Protein AF-A0A8S9L743-F1 (afdb_monomer_lite)

Organism: Brassica cretica (NCBI:txid69181)

Radius of gyration: 45.64 Å; chains: 1; bounding box: 109×45×165 Å

Sequence (248 aa):
MIMAVDEHDELPEATQREAKLQRQIDDLQGQVTRLHRTREETNPELSSEFQILKEKLDEHSKQLEQSAEKLSQLESENLTLRDENQALNAASNKKRRFRTQVRPMPTLETPNSGAGANLPTTAPGGDASTREKAMDAQTYDVEDIDSEPEPDKEASDGAARAESPMIAHLYQMFSDRLDAMQSMVERLPGVAPPIRKSNPDSYADTPFTDEITLIEMPRKFSFPSIKAYDGTTDPDDHVAQYRQRMLA

Foldseek 3Di:
DDDDDDDDPDPDPVVVVVVVVVVVVVVVVVVVVVVVVVVVVVVVVVVVVVVVVVVVVVVVVVVVVVVVVVVVVVVVVVVVVVVVVVVVVVVVVVVVPPPPPPDPDPDDDDDDDDDDDDDDDDDDDDDDDDDDDDDDDDDDDDDDDDDDDDDPPDPPDDDPDPDDVVRVVVVVVVVVVVVVVVVVQCPDPPDDPPDDDADPPDPPPDPDDPV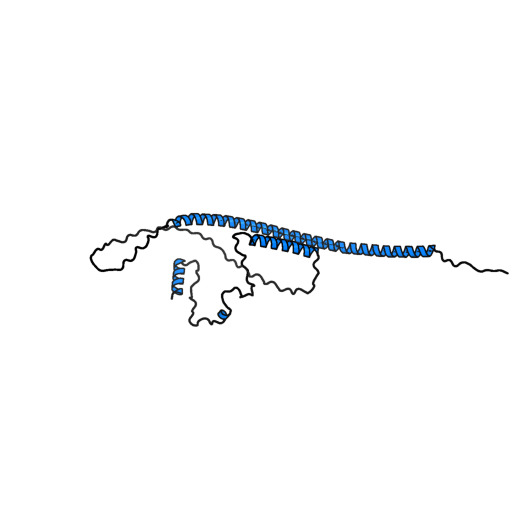VVVDDDPPPDDDQPQDDDPVPDDPVVSVVSVVVSVVD

pLDDT: mean 73.22, std 21.51, range [29.56, 98.44]

Secondary structure (DSSP, 8-state):
------------HHHHHHHHHHHHHHHHHHHHHHHHHHHHHHHHHHHHHHHHHHHHHHHHHHHHHHHHHHHHHHHHHHHHHHHHHHHHHHHHHHHTT-----PPPPP---------------------------------------PPPP--------------HHHHHHHHHHHHHHHHHHHHHHTSTTPPPP--PPPTT-GGG-SS-GGGGGSPPPTT------PPP-SSS-HHHHHHHHHHHH--

Structure (mmCIF, N/CA/C/O backbone):
data_AF-A0A8S9L743-F1
#
_entry.id   AF-A0A8S9L743-F1
#
loop_
_atom_site.group_PDB
_atom_site.id
_atom_site.type_symbol
_atom_site.label_atom_id
_atom_site.label_alt_id
_atom_site.label_comp_id
_atom_site.label_asym_id
_atom_site.label_entity_id
_atom_site.label_seq_id
_atom_site.pdbx_PDB_ins_code
_atom_site.Cartn_x
_atom_site.Cartn_y
_atom_site.Cartn_z
_atom_site.occupancy
_atom_site.B_iso_or_equiv
_atom_site.auth_seq_id
_atom_site.auth_comp_id
_atom_site.auth_asym_id
_atom_site.auth_atom_id
_atom_site.pdbx_PDB_model_num
ATOM 1 N N . MET A 1 1 ? -70.686 -3.614 89.177 1.00 38.25 1 MET A N 1
ATOM 2 C CA . MET A 1 1 ? -70.914 -3.608 87.720 1.00 38.25 1 MET A CA 1
ATOM 3 C C . MET A 1 1 ? -69.604 -3.158 87.097 1.00 38.25 1 MET A C 1
ATOM 5 O O . MET A 1 1 ? -69.218 -2.017 87.297 1.00 38.25 1 MET A O 1
ATOM 9 N N . ILE A 1 2 ? -68.847 -4.102 86.541 1.00 41.91 2 ILE A N 1
ATOM 10 C CA . ILE A 1 2 ? -67.538 -3.867 85.919 1.00 41.91 2 ILE A CA 1
ATOM 11 C C . ILE A 1 2 ? -67.827 -3.515 84.459 1.00 41.91 2 ILE A C 1
ATOM 13 O O . ILE A 1 2 ? -68.457 -4.321 83.779 1.00 41.91 2 ILE A O 1
ATOM 17 N N . MET A 1 3 ? -67.419 -2.333 83.997 1.00 39.97 3 MET A N 1
ATOM 18 C CA . MET A 1 3 ? -67.351 -2.032 82.565 1.00 39.97 3 MET A CA 1
ATOM 19 C C . MET A 1 3 ? -65.885 -2.125 82.151 1.00 39.97 3 MET A C 1
ATOM 21 O O . MET A 1 3 ? -65.081 -1.266 82.499 1.00 39.97 3 MET A O 1
ATOM 25 N N . ALA A 1 4 ? -65.556 -3.232 81.491 1.00 62.25 4 ALA A N 1
ATOM 26 C CA . ALA A 1 4 ? -64.455 -3.299 80.538 1.00 62.25 4 ALA A CA 1
ATOM 27 C C . ALA A 1 4 ? -64.933 -2.708 79.195 1.00 62.25 4 ALA A C 1
ATOM 29 O O . ALA A 1 4 ? -66.133 -2.460 79.065 1.00 62.25 4 ALA A O 1
ATOM 30 N N . VAL A 1 5 ? -64.017 -2.588 78.223 1.00 52.69 5 VAL A N 1
ATOM 31 C CA . VAL A 1 5 ? -64.106 -1.922 76.897 1.00 52.69 5 VAL A CA 1
ATOM 32 C C . VAL A 1 5 ? -63.472 -0.524 76.986 1.00 52.69 5 VAL A C 1
ATOM 34 O O . VAL A 1 5 ? -63.936 0.303 77.760 1.00 52.69 5 VAL A O 1
ATOM 37 N N . ASP A 1 6 ? -62.366 -0.187 76.325 1.00 46.59 6 ASP A N 1
ATOM 38 C CA . ASP A 1 6 ? -61.733 -0.692 75.099 1.00 46.59 6 ASP A CA 1
ATOM 39 C C . ASP A 1 6 ? -60.201 -0.619 75.259 1.00 46.59 6 ASP A C 1
ATOM 41 O O . ASP A 1 6 ? -59.671 0.418 75.664 1.00 46.59 6 ASP A O 1
ATOM 45 N N . GLU A 1 7 ? -59.483 -1.697 74.934 1.00 49.53 7 GLU A N 1
ATOM 46 C CA . GLU A 1 7 ? -58.042 -1.638 74.668 1.00 49.53 7 GLU A CA 1
ATOM 47 C C . GLU A 1 7 ? -57.860 -1.233 73.203 1.00 49.53 7 GLU A C 1
ATOM 49 O O . GLU A 1 7 ? -58.321 -1.917 72.290 1.00 49.53 7 GLU A O 1
ATOM 54 N N . HIS A 1 8 ? -57.223 -0.083 72.990 1.00 47.38 8 HIS A N 1
ATOM 55 C CA . HIS A 1 8 ? -56.888 0.431 71.671 1.00 47.38 8 HIS A CA 1
ATOM 56 C C . HIS A 1 8 ? -55.940 -0.524 70.935 1.00 47.38 8 HIS A C 1
ATOM 58 O O . HIS A 1 8 ? -54.795 -0.724 71.338 1.00 47.38 8 HIS A O 1
ATOM 64 N N . ASP A 1 9 ? -56.428 -1.060 69.822 1.00 53.91 9 ASP A N 1
ATOM 65 C CA . ASP A 1 9 ? -55.682 -1.827 68.828 1.00 53.91 9 ASP A CA 1
ATOM 66 C C . ASP A 1 9 ? -54.886 -0.856 67.925 1.00 53.91 9 ASP A C 1
ATOM 68 O O . ASP A 1 9 ? -55.228 -0.616 66.768 1.00 53.91 9 ASP A O 1
ATOM 72 N N . GLU A 1 10 ? -53.855 -0.206 68.475 1.00 57.16 10 GLU A N 1
ATOM 73 C CA . GLU A 1 10 ? -52.860 0.538 67.688 1.00 57.16 10 GLU A CA 1
ATOM 74 C C . GLU A 1 10 ? -51.602 -0.320 67.527 1.00 57.16 10 GLU A C 1
ATOM 76 O O . GLU A 1 10 ? -50.685 -0.314 68.351 1.00 57.16 10 GLU A O 1
ATOM 81 N N . LEU A 1 11 ? -51.547 -1.073 66.427 1.00 61.69 11 LEU A N 1
ATOM 82 C CA . LEU A 1 11 ? -50.308 -1.686 65.953 1.00 61.69 11 LEU A CA 1
ATOM 83 C C . LEU A 1 11 ? -49.264 -0.564 65.745 1.00 61.69 11 LEU A C 1
ATOM 85 O O . LEU A 1 11 ? -49.555 0.408 65.042 1.00 61.69 11 LEU A O 1
ATOM 89 N N . PRO A 1 12 ? -48.064 -0.638 66.349 1.00 65.12 12 PRO A N 1
ATOM 90 C CA . PRO A 1 12 ? -47.248 0.552 66.558 1.00 65.12 12 PRO A CA 1
ATOM 91 C C . PRO A 1 12 ? -46.631 1.043 65.242 1.00 65.12 12 PRO A C 1
ATOM 93 O O . PRO A 1 12 ? -45.969 0.282 64.535 1.00 65.12 12 PRO A O 1
ATOM 96 N N . GLU A 1 13 ? -46.768 2.342 64.943 1.00 67.62 13 GLU A N 1
ATOM 97 C CA . GLU A 1 13 ? -46.133 3.043 63.804 1.00 67.62 13 GLU A CA 1
ATOM 98 C C . GLU A 1 13 ? -44.647 2.679 63.603 1.00 67.62 13 GLU A C 1
ATOM 100 O O . GLU A 1 13 ? -44.126 2.722 62.484 1.00 67.62 13 GLU A O 1
ATOM 105 N N . ALA A 1 14 ? -43.958 2.312 64.687 1.00 73.06 14 ALA A N 1
AT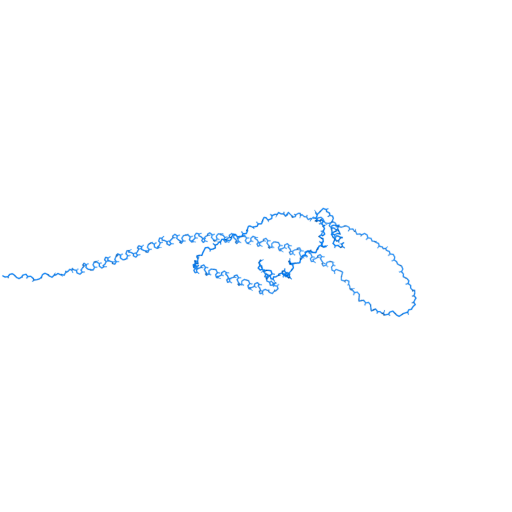OM 106 C CA . ALA A 1 14 ? -42.576 1.851 64.681 1.00 73.06 14 ALA A CA 1
ATOM 107 C C . ALA A 1 14 ? -42.362 0.635 63.756 1.00 73.06 14 ALA A C 1
ATOM 109 O O . ALA A 1 14 ? -41.433 0.641 62.949 1.00 73.06 14 ALA A O 1
ATOM 110 N N . THR A 1 15 ? -43.259 -0.354 63.788 1.00 82.56 15 THR A N 1
ATOM 111 C CA . THR A 1 15 ? -43.165 -1.583 62.982 1.00 82.56 15 THR A CA 1
ATOM 112 C C . THR A 1 15 ? -43.400 -1.310 61.494 1.00 82.56 15 THR A C 1
ATOM 114 O O . THR A 1 15 ? -42.761 -1.907 60.627 1.00 82.56 15 THR A O 1
ATOM 117 N N . GLN A 1 16 ? -44.273 -0.354 61.165 1.00 85.31 16 GLN A N 1
ATOM 118 C CA . GLN A 1 16 ? -44.514 0.040 59.775 1.00 85.31 16 GLN A CA 1
ATOM 119 C C . GLN A 1 16 ? -43.305 0.771 59.171 1.00 85.31 16 GLN A C 1
ATOM 121 O O . GLN A 1 16 ? -42.943 0.534 58.013 1.00 85.31 16 GLN A O 1
ATOM 126 N N . ARG A 1 17 ? -42.666 1.656 59.947 1.00 88.31 17 ARG A N 1
ATOM 127 C CA . ARG A 1 17 ? -41.442 2.355 59.524 1.00 88.31 17 ARG A CA 1
ATOM 128 C C . ARG A 1 17 ? -40.284 1.378 59.321 1.00 88.31 17 ARG A C 1
ATOM 130 O O . ARG A 1 17 ? -39.569 1.507 58.331 1.00 88.31 17 ARG A O 1
ATOM 137 N N . GLU A 1 18 ? -40.152 0.379 60.189 1.00 90.62 18 GLU A N 1
ATOM 138 C CA . GLU A 1 18 ? -39.153 -0.688 60.070 1.00 90.62 18 GLU A CA 1
ATOM 139 C C . GLU A 1 18 ? -39.332 -1.507 58.784 1.00 90.62 18 GLU A C 1
ATOM 141 O O . GLU A 1 18 ? -38.396 -1.629 57.997 1.00 90.62 18 GLU A O 1
ATOM 146 N N . ALA A 1 19 ? -40.552 -1.963 58.484 1.00 90.81 19 ALA A N 1
ATOM 147 C CA . ALA A 1 19 ? -40.830 -2.708 57.255 1.00 90.81 19 ALA A CA 1
ATOM 148 C C . ALA A 1 19 ? -40.542 -1.893 55.978 1.00 90.81 19 ALA A C 1
ATOM 150 O O . ALA A 1 19 ? -40.122 -2.443 54.957 1.00 90.81 19 ALA A O 1
ATOM 151 N N . LYS A 1 20 ? -40.758 -0.571 56.017 1.00 93.81 20 LYS A N 1
ATOM 152 C CA . LYS A 1 20 ? -40.436 0.327 54.899 1.00 93.81 20 LYS A CA 1
ATOM 153 C C . LYS A 1 20 ? -38.926 0.484 54.713 1.00 93.81 20 LYS A C 1
ATOM 155 O O . LYS A 1 20 ? -38.461 0.421 53.577 1.00 93.81 20 LYS A O 1
ATOM 160 N N . LEU A 1 21 ? -38.180 0.668 55.803 1.00 95.56 21 LEU A N 1
ATOM 161 C CA . LEU A 1 21 ? -36.718 0.736 55.769 1.00 95.56 21 LEU A CA 1
ATOM 162 C C . LEU A 1 21 ? -36.117 -0.584 55.281 1.00 95.56 21 LEU A C 1
ATOM 164 O O . LEU A 1 21 ? -35.220 -0.561 54.446 1.00 95.56 21 LEU A O 1
ATOM 168 N N . GLN A 1 22 ? -36.666 -1.722 55.709 1.00 94.94 22 GLN A N 1
ATOM 169 C CA . GLN A 1 22 ? -36.207 -3.032 55.256 1.00 94.94 22 GLN A CA 1
ATOM 170 C C . GLN A 1 22 ? -36.370 -3.199 53.740 1.00 94.94 22 GLN A C 1
ATOM 172 O O . GLN A 1 22 ? -35.411 -3.547 53.062 1.00 94.94 22 GLN A O 1
ATOM 177 N N . ARG A 1 23 ? -37.531 -2.834 53.174 1.00 95.06 23 ARG A N 1
ATOM 178 C CA . ARG A 1 23 ? -37.717 -2.855 51.709 1.00 95.06 23 ARG A CA 1
ATOM 179 C C . ARG A 1 23 ? -36.734 -1.949 50.969 1.00 95.06 23 ARG A C 1
ATOM 181 O O . ARG A 1 23 ? -36.315 -2.288 49.869 1.00 95.06 23 ARG A O 1
ATOM 188 N N . GLN A 1 24 ? -36.394 -0.791 51.538 1.00 96.44 24 GLN A N 1
ATOM 189 C CA . GLN A 1 24 ? -35.406 0.110 50.939 1.00 96.44 24 GLN A CA 1
ATOM 190 C C . GLN A 1 24 ? -33.999 -0.488 50.975 1.00 96.44 24 GLN A C 1
ATOM 192 O O . GLN A 1 24 ? -33.258 -0.339 50.008 1.00 96.44 24 GLN A O 1
ATOM 197 N N . ILE A 1 25 ? -33.641 -1.170 52.064 1.00 96.44 25 ILE A N 1
ATOM 198 C CA . ILE A 1 25 ? -32.369 -1.887 52.187 1.00 96.44 25 ILE A CA 1
ATOM 199 C C . ILE A 1 25 ? -32.296 -3.011 51.153 1.00 96.44 25 ILE A C 1
ATOM 201 O O . ILE A 1 25 ? -31.294 -3.108 50.450 1.00 96.44 25 ILE A O 1
ATOM 205 N N . ASP A 1 26 ? -33.356 -3.805 51.012 1.00 97.19 26 ASP A N 1
ATOM 206 C CA . ASP A 1 26 ? -33.399 -4.915 50.057 1.00 97.19 26 ASP A CA 1
ATOM 207 C C . ASP A 1 26 ? -33.289 -4.412 48.602 1.00 97.19 26 ASP A C 1
ATOM 209 O O . ASP A 1 26 ? -32.556 -4.986 47.792 1.00 97.19 26 ASP A O 1
ATOM 213 N N . ASP A 1 27 ? -33.958 -3.301 48.267 1.00 97.19 27 ASP A N 1
ATOM 214 C CA . ASP A 1 27 ? -33.850 -2.677 46.942 1.00 97.19 27 ASP A CA 1
ATOM 215 C C . ASP A 1 27 ? -32.436 -2.132 46.678 1.00 97.19 27 ASP A C 1
ATOM 217 O O . ASP A 1 27 ? -31.848 -2.410 45.630 1.00 97.19 27 ASP A O 1
ATOM 221 N N . LEU A 1 28 ? -31.843 -1.434 47.655 1.00 96.94 28 LEU A N 1
ATOM 222 C CA . LEU A 1 28 ? -30.458 -0.954 47.586 1.00 96.94 28 LEU A CA 1
ATOM 223 C C . LEU A 1 28 ? -29.464 -2.105 47.408 1.00 96.94 28 LEU A C 1
ATOM 225 O O . LEU A 1 28 ? -28.559 -2.012 46.579 1.00 96.94 28 LEU A O 1
ATOM 229 N N . GLN A 1 29 ? -29.639 -3.206 48.136 1.00 96.50 29 GLN A N 1
ATOM 230 C CA . GLN A 1 29 ? -28.814 -4.403 47.977 1.00 96.50 29 GLN A CA 1
ATOM 231 C C . GLN A 1 29 ? -28.953 -4.987 46.568 1.00 96.50 29 GLN A C 1
ATOM 233 O O . GLN A 1 29 ? -27.945 -5.269 45.921 1.00 96.50 29 GLN A O 1
ATOM 238 N N . GLY A 1 30 ? -30.179 -5.080 46.045 1.00 96.06 30 GLY A N 1
ATOM 239 C CA . GLY A 1 30 ? -30.432 -5.526 44.676 1.00 96.06 30 GLY A CA 1
ATOM 240 C C . GLY A 1 30 ? -29.792 -4.627 43.611 1.00 96.06 30 GLY A C 1
ATOM 241 O O . GLY A 1 30 ? -29.346 -5.125 42.573 1.00 96.06 30 GLY A O 1
ATOM 242 N N . GLN A 1 31 ? -29.717 -3.315 43.850 1.00 96.31 31 GLN A N 1
ATOM 243 C CA . GLN A 1 31 ? -28.996 -2.379 42.982 1.00 96.31 31 GLN A CA 1
ATOM 244 C C . GLN A 1 31 ? -27.479 -2.602 43.054 1.00 96.31 31 GLN A C 1
ATOM 246 O O . GLN A 1 31 ? -26.840 -2.730 42.010 1.00 96.31 31 GLN A O 1
ATOM 251 N N . VAL A 1 32 ? -26.907 -2.729 44.257 1.00 95.88 32 VAL A N 1
ATOM 252 C CA . VAL A 1 32 ? -25.467 -2.980 44.461 1.00 95.88 32 VAL A CA 1
ATOM 253 C C . VAL A 1 32 ? -25.026 -4.284 43.795 1.00 95.88 32 VAL A C 1
ATOM 255 O O . VAL A 1 32 ? -24.018 -4.298 43.091 1.00 95.88 32 VAL A O 1
ATOM 258 N N . THR A 1 33 ? -25.797 -5.365 43.939 1.00 95.19 33 THR A N 1
ATOM 259 C CA . THR A 1 33 ? -25.494 -6.650 43.289 1.00 95.19 33 THR A CA 1
ATOM 260 C C . THR A 1 33 ? -25.494 -6.534 41.768 1.00 95.19 33 THR A C 1
ATOM 262 O O . THR A 1 33 ? -24.601 -7.071 41.113 1.00 95.19 33 THR A O 1
ATOM 265 N N . ARG A 1 34 ? -26.462 -5.813 41.187 1.00 92.75 34 ARG A N 1
ATOM 266 C CA . ARG A 1 34 ? -26.502 -5.583 39.735 1.00 92.75 34 ARG A CA 1
ATOM 267 C C . ARG A 1 34 ? -25.296 -4.782 39.250 1.00 92.75 34 ARG A C 1
ATOM 269 O O . ARG A 1 34 ? -24.730 -5.137 38.226 1.00 92.75 34 ARG A O 1
ATOM 276 N N . LEU A 1 35 ? -24.893 -3.758 40.002 1.00 93.12 35 LEU A N 1
ATOM 277 C CA . LEU A 1 35 ? -23.748 -2.897 39.687 1.00 93.12 35 LEU A CA 1
ATOM 278 C C . LEU A 1 35 ? -22.413 -3.656 39.773 1.00 93.12 35 LEU A C 1
ATOM 280 O O . LEU A 1 35 ? -21.529 -3.476 38.940 1.00 93.12 35 LEU A O 1
ATOM 284 N N . HIS A 1 36 ? -22.268 -4.536 40.765 1.00 91.31 36 HIS A N 1
ATOM 285 C CA . HIS A 1 36 ? -21.104 -5.417 40.867 1.00 91.31 36 HIS A CA 1
ATOM 286 C C . HIS A 1 36 ? -21.036 -6.398 39.697 1.00 91.31 36 HIS A C 1
ATOM 288 O O . HIS A 1 36 ? -19.976 -6.543 39.097 1.00 91.31 36 HIS A O 1
ATOM 294 N N . ARG A 1 37 ? -22.168 -6.998 39.320 1.00 87.06 37 ARG A N 1
ATOM 295 C CA . ARG A 1 37 ? -22.237 -7.927 38.190 1.00 87.06 37 ARG A CA 1
ATOM 296 C C . ARG A 1 37 ? -21.841 -7.268 36.867 1.00 87.06 37 ARG A C 1
ATOM 298 O O . ARG A 1 37 ? -20.980 -7.786 36.170 1.00 87.06 37 ARG A O 1
ATOM 305 N N . THR A 1 38 ? -22.390 -6.093 36.553 1.00 85.75 38 THR A N 1
ATOM 306 C CA . THR A 1 38 ? -22.009 -5.354 35.336 1.00 85.75 38 THR A CA 1
ATOM 307 C C . THR A 1 38 ? -20.544 -4.927 35.345 1.00 85.75 38 THR A C 1
ATOM 309 O O . THR A 1 38 ? -19.895 -4.913 34.300 1.00 85.75 38 THR A O 1
ATOM 312 N N . ARG A 1 39 ? -19.977 -4.613 36.514 1.00 83.12 39 ARG A N 1
ATOM 313 C CA . ARG A 1 39 ? -18.542 -4.329 36.634 1.00 83.12 39 ARG A CA 1
ATOM 314 C C . ARG A 1 39 ? -17.685 -5.573 36.396 1.00 83.12 39 ARG A C 1
ATOM 316 O O . ARG A 1 39 ? -16.644 -5.469 35.758 1.00 83.12 39 ARG A O 1
ATOM 323 N N . GLU A 1 40 ? -18.091 -6.724 36.918 1.00 81.50 40 GLU A N 1
ATOM 324 C CA . GLU A 1 40 ? -17.380 -7.992 36.724 1.00 81.50 40 GLU A CA 1
ATOM 325 C C . GLU A 1 40 ? -17.439 -8.474 35.271 1.00 81.50 40 GLU A C 1
ATOM 327 O O . GLU A 1 40 ? -16.468 -9.058 34.804 1.00 81.50 40 GLU A O 1
ATOM 332 N N . GLU A 1 41 ? -18.524 -8.185 34.551 1.00 80.38 41 GLU A N 1
ATOM 333 C CA . GLU A 1 41 ? -18.700 -8.544 33.136 1.00 80.38 41 GLU A CA 1
ATOM 334 C C . GLU A 1 41 ? -17.932 -7.610 32.183 1.00 80.38 41 GLU A C 1
ATOM 336 O O . GLU A 1 41 ? -17.286 -8.077 31.250 1.00 80.38 41 GLU A O 1
ATOM 341 N N . THR A 1 42 ? -17.909 -6.300 32.445 1.00 78.38 42 THR A N 1
ATOM 342 C CA . THR A 1 42 ? -17.226 -5.324 31.564 1.00 78.38 42 THR A CA 1
ATOM 343 C C . THR A 1 42 ? -15.698 -5.368 31.665 1.00 78.38 42 THR A C 1
ATOM 345 O O . THR A 1 42 ? -14.994 -5.052 30.709 1.00 78.38 42 THR A O 1
ATOM 348 N N . ASN A 1 43 ? -15.145 -5.779 32.806 1.00 84.44 43 ASN A N 1
ATOM 349 C CA . ASN A 1 43 ? -13.697 -5.822 33.025 1.00 84.44 43 ASN A CA 1
ATOM 350 C C . ASN A 1 43 ? -12.941 -6.835 32.123 1.00 84.44 43 ASN A C 1
ATOM 352 O O . ASN A 1 43 ? -11.916 -6.460 31.547 1.00 84.44 43 ASN A O 1
ATOM 356 N N . PRO A 1 44 ? -13.391 -8.099 31.962 1.00 84.81 44 PRO A N 1
ATOM 357 C CA . PRO A 1 44 ? -12.763 -9.045 31.040 1.00 84.81 44 PRO A CA 1
ATOM 358 C C . PRO A 1 44 ? -12.975 -8.674 29.566 1.00 84.81 44 PRO A C 1
ATOM 360 O O . PRO A 1 44 ? -12.065 -8.900 28.769 1.00 84.81 44 PRO A O 1
ATOM 363 N N . GLU A 1 45 ? -14.110 -8.065 29.200 1.00 87.12 45 GLU A N 1
ATOM 364 C CA . GLU A 1 45 ? -14.339 -7.556 27.837 1.00 87.12 45 GLU A CA 1
ATOM 365 C C . GLU A 1 45 ? -13.327 -6.463 27.483 1.00 87.12 45 GLU A C 1
ATOM 367 O O . GLU A 1 45 ? -12.605 -6.593 26.496 1.00 87.12 45 GLU A O 1
ATOM 372 N N . LEU A 1 46 ? -13.169 -5.455 28.349 1.00 88.62 46 LEU A N 1
ATOM 373 C CA . LEU A 1 46 ? -12.164 -4.401 28.175 1.00 88.62 46 LEU A CA 1
ATOM 374 C C . LEU A 1 46 ? -10.736 -4.963 28.108 1.00 88.62 46 LEU A C 1
ATOM 376 O O . LEU A 1 46 ? -9.910 -4.486 27.330 1.00 88.62 46 LEU A O 1
ATOM 380 N N . SER A 1 47 ? -10.435 -5.998 28.899 1.00 90.56 47 SER A N 1
ATOM 381 C CA . SER A 1 47 ? -9.138 -6.679 28.841 1.00 90.56 47 SER A CA 1
ATOM 382 C C . SER A 1 47 ? -8.914 -7.390 27.502 1.00 90.56 47 SER A C 1
ATOM 384 O O . SER A 1 47 ? -7.787 -7.399 27.004 1.00 90.56 47 SER A O 1
ATOM 386 N N . SER A 1 48 ? -9.955 -7.993 26.923 1.00 92.06 48 SER A N 1
ATOM 387 C CA . SER A 1 48 ? -9.879 -8.648 25.615 1.00 92.06 48 SER A CA 1
ATOM 388 C C . SER A 1 48 ? -9.732 -7.626 24.489 1.00 92.06 48 SER A C 1
ATOM 390 O O . SER A 1 48 ? -8.866 -7.791 23.631 1.00 92.06 48 SER A O 1
ATOM 392 N N . GLU A 1 49 ? -10.499 -6.535 24.527 1.00 93.69 49 GLU A N 1
ATOM 393 C CA . GLU A 1 49 ? -10.399 -5.444 23.555 1.00 93.69 49 GLU A CA 1
ATOM 394 C C . GLU A 1 49 ? -9.011 -4.797 23.561 1.00 93.69 49 GLU A C 1
ATOM 396 O O . GLU A 1 49 ? -8.429 -4.570 22.499 1.00 93.69 49 GLU A O 1
ATOM 401 N N . PHE A 1 50 ? -8.436 -4.561 24.745 1.00 94.75 50 PHE A N 1
ATOM 402 C CA . PHE A 1 50 ? -7.080 -4.027 24.868 1.00 94.75 50 PHE A CA 1
ATOM 403 C C . PHE A 1 50 ? -6.035 -4.964 24.252 1.00 94.75 50 PHE A C 1
ATOM 405 O O . PHE A 1 50 ? -5.108 -4.510 23.579 1.00 94.75 50 PHE A O 1
ATOM 412 N N . GLN A 1 51 ? -6.194 -6.276 24.441 1.00 96.31 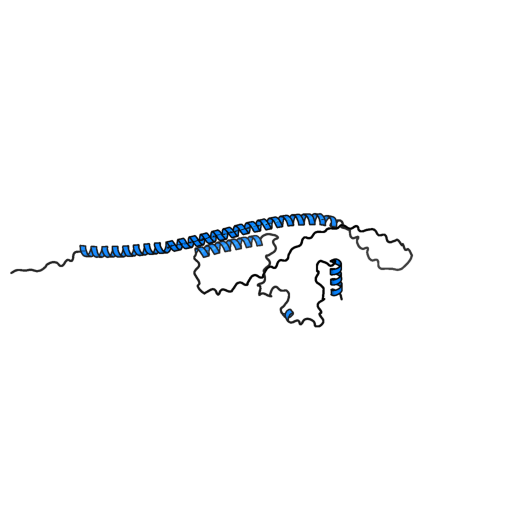51 GLN A N 1
ATOM 413 C CA . GLN A 1 51 ? -5.283 -7.265 23.875 1.00 96.31 51 GLN A CA 1
ATOM 414 C C . GLN A 1 51 ? -5.370 -7.313 22.341 1.00 96.31 51 GLN A C 1
ATOM 416 O O . GLN A 1 51 ? -4.334 -7.327 21.679 1.00 96.31 51 GLN A O 1
ATOM 421 N N . ILE A 1 52 ? -6.582 -7.263 21.778 1.00 96.69 52 ILE A N 1
ATOM 422 C CA . ILE A 1 52 ? -6.800 -7.197 20.323 1.00 96.69 52 ILE A CA 1
ATOM 423 C C . ILE A 1 52 ? -6.196 -5.912 19.749 1.00 96.69 52 ILE A C 1
ATOM 425 O O . ILE A 1 52 ? -5.548 -5.932 18.703 1.00 96.69 52 ILE A O 1
ATOM 429 N N . LEU A 1 53 ? -6.397 -4.779 20.427 1.00 97.31 53 LEU A N 1
ATOM 430 C CA . LEU A 1 53 ? -5.863 -3.496 19.980 1.00 97.31 53 LEU A CA 1
ATOM 431 C C . LEU A 1 53 ? -4.331 -3.498 19.965 1.00 97.31 53 LEU A C 1
ATOM 433 O O . LEU A 1 53 ? -3.728 -2.982 19.026 1.00 97.31 53 LEU A O 1
ATOM 437 N N . LYS A 1 54 ? -3.709 -4.105 20.978 1.00 96.88 54 LYS A N 1
ATOM 438 C CA . LYS A 1 54 ? -2.259 -4.285 21.038 1.00 96.88 54 LYS A CA 1
ATOM 439 C C . LYS A 1 54 ? -1.745 -5.118 19.863 1.00 96.88 54 LYS A C 1
ATOM 441 O O . LYS A 1 54 ? -0.799 -4.706 19.205 1.00 96.88 54 LYS A O 1
ATOM 446 N N . GLU A 1 55 ? -2.387 -6.244 19.569 1.00 97.31 55 GLU A N 1
ATOM 447 C CA . GLU A 1 55 ? -1.989 -7.109 18.454 1.00 97.31 55 GLU A CA 1
ATOM 448 C C . GLU A 1 55 ? -2.114 -6.394 17.100 1.00 97.31 55 GLU A C 1
ATOM 450 O O . GLU A 1 55 ? -1.195 -6.439 16.283 1.00 97.31 55 GLU A O 1
ATOM 455 N N . LYS A 1 56 ? -3.197 -5.634 16.891 1.00 98.00 56 LYS A N 1
ATOM 456 C CA . LYS A 1 56 ? -3.354 -4.789 15.696 1.00 98.00 56 LYS A CA 1
ATOM 457 C C . LYS A 1 56 ? -2.275 -3.713 15.584 1.00 98.00 56 LYS A C 1
ATOM 459 O O . LYS A 1 56 ? -1.830 -3.414 14.478 1.00 98.00 56 LYS A O 1
ATOM 464 N N . LEU A 1 57 ? -1.872 -3.112 16.704 1.00 98.06 57 LEU A N 1
ATOM 465 C CA . LEU A 1 57 ? -0.804 -2.114 16.724 1.00 98.06 57 LEU A CA 1
ATOM 466 C C . LEU A 1 57 ? 0.536 -2.731 16.309 1.00 98.06 57 LEU A C 1
ATOM 468 O O . LEU A 1 57 ? 1.241 -2.150 15.485 1.00 98.06 57 LEU A O 1
ATOM 472 N N . ASP A 1 58 ? 0.854 -3.913 16.836 1.00 97.75 58 ASP A N 1
ATOM 473 C CA . ASP A 1 58 ? 2.073 -4.645 16.490 1.00 97.75 58 ASP A CA 1
ATOM 474 C C . ASP A 1 58 ? 2.087 -5.024 14.995 1.00 97.75 58 ASP A C 1
ATOM 476 O O . ASP A 1 58 ? 3.110 -4.877 14.325 1.00 97.75 58 ASP A O 1
ATOM 480 N N . GLU A 1 59 ? 0.945 -5.440 14.441 1.00 98.19 59 GLU A N 1
ATOM 481 C CA . GLU A 1 59 ? 0.812 -5.767 13.016 1.00 98.19 59 GLU A CA 1
ATOM 482 C C . GLU A 1 59 ? 1.008 -4.538 12.113 1.00 98.19 59 GLU A C 1
ATOM 484 O O . GLU A 1 59 ? 1.810 -4.565 11.177 1.00 98.19 59 GLU A O 1
ATOM 489 N N . HIS A 1 60 ? 0.351 -3.417 12.425 1.00 97.94 60 HIS A N 1
ATOM 490 C CA . HIS A 1 60 ? 0.560 -2.167 11.690 1.00 97.94 60 HIS A CA 1
ATOM 491 C C . HIS A 1 60 ? 2.002 -1.659 11.791 1.00 97.94 60 HIS A C 1
ATOM 493 O O . HIS A 1 60 ? 2.521 -1.109 10.819 1.00 97.94 60 HIS A O 1
ATOM 499 N N . SER A 1 61 ? 2.667 -1.860 12.933 1.00 98.19 61 SER A N 1
ATOM 500 C CA . SER A 1 61 ? 4.080 -1.512 13.091 1.00 98.19 61 SER A CA 1
ATOM 501 C C . SER A 1 61 ? 4.961 -2.292 12.113 1.00 98.19 61 SER A C 1
ATOM 503 O O . SER A 1 61 ? 5.814 -1.697 11.458 1.00 98.19 61 SER A O 1
ATOM 505 N N . LYS A 1 62 ? 4.721 -3.600 11.951 1.00 98.25 62 L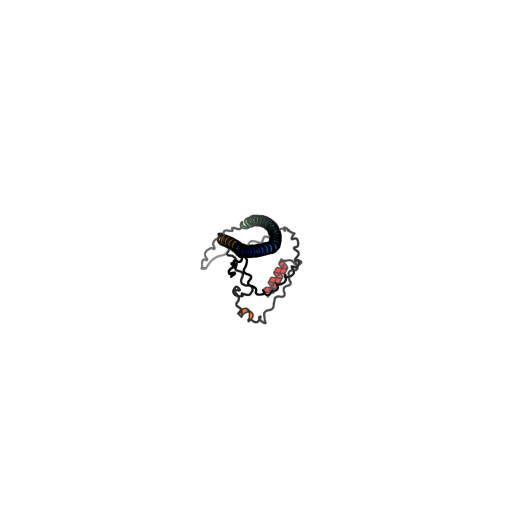YS A N 1
ATOM 506 C CA . LYS A 1 62 ? 5.448 -4.425 10.972 1.00 98.25 62 LYS A CA 1
ATOM 507 C C . LYS A 1 62 ? 5.189 -3.976 9.537 1.00 98.25 62 LYS A C 1
ATOM 509 O O . LYS A 1 62 ? 6.126 -3.881 8.751 1.00 98.25 62 LYS A O 1
ATOM 514 N N . GLN A 1 63 ? 3.936 -3.672 9.194 1.00 98.19 63 GLN A N 1
ATOM 515 C CA . GLN A 1 63 ? 3.589 -3.170 7.859 1.00 98.19 63 GLN A CA 1
ATOM 516 C C . GLN A 1 63 ? 4.299 -1.848 7.548 1.00 98.19 63 GLN A C 1
ATOM 518 O O . GLN A 1 63 ? 4.788 -1.653 6.433 1.00 98.19 63 GLN A O 1
ATOM 523 N N . LEU A 1 64 ? 4.381 -0.946 8.532 1.00 98.00 64 LEU A N 1
ATOM 524 C CA . LEU A 1 64 ? 5.093 0.318 8.386 1.00 98.00 64 LEU A CA 1
ATOM 525 C C . LEU A 1 64 ? 6.586 0.086 8.126 1.00 98.00 64 LEU A C 1
ATOM 527 O O . LEU A 1 64 ? 7.136 0.689 7.206 1.00 98.00 64 LEU A O 1
ATOM 531 N N . GLU A 1 65 ? 7.216 -0.814 8.876 1.00 98.00 65 GLU A N 1
ATOM 532 C CA . GLU A 1 65 ? 8.633 -1.149 8.713 1.00 98.00 65 GLU A CA 1
ATOM 533 C C . GLU A 1 65 ? 8.923 -1.752 7.330 1.00 98.00 65 GLU A C 1
ATOM 535 O O . GLU A 1 65 ? 9.770 -1.242 6.599 1.00 98.00 65 GLU A O 1
ATOM 540 N N . GLN A 1 66 ? 8.113 -2.718 6.886 1.00 98.44 66 GLN A N 1
ATOM 541 C CA . GLN A 1 66 ? 8.206 -3.275 5.530 1.00 98.44 66 GLN A CA 1
ATOM 542 C C . GLN A 1 66 ? 8.011 -2.216 4.436 1.00 98.44 66 GLN A C 1
ATOM 544 O O . GLN A 1 66 ? 8.666 -2.253 3.393 1.00 98.44 66 GLN A O 1
ATOM 549 N N . SER A 1 67 ? 7.095 -1.263 4.638 1.00 97.38 67 SER A N 1
ATOM 550 C CA . SER A 1 67 ? 6.880 -0.182 3.671 1.00 97.38 67 SER A CA 1
ATOM 551 C C . SER A 1 67 ? 8.078 0.771 3.590 1.00 97.38 67 SER A C 1
ATOM 553 O O . SER A 1 67 ? 8.402 1.240 2.499 1.00 97.38 67 SER A O 1
ATOM 555 N N . ALA A 1 68 ? 8.768 1.009 4.710 1.00 98.31 68 ALA A N 1
ATOM 556 C CA . ALA A 1 68 ? 9.972 1.832 4.757 1.00 98.31 68 ALA A CA 1
ATOM 557 C C . ALA A 1 68 ? 11.144 1.159 4.026 1.00 98.31 68 ALA A C 1
ATOM 559 O O . ALA A 1 68 ? 11.852 1.822 3.268 1.00 98.31 68 ALA A O 1
ATOM 560 N N . GLU A 1 69 ? 11.305 -0.158 4.179 1.00 98.25 69 GLU A N 1
ATOM 561 C CA . GLU A 1 69 ? 12.305 -0.941 3.441 1.00 98.25 69 GLU A CA 1
ATOM 562 C C . GLU A 1 69 ? 12.055 -0.898 1.928 1.00 98.25 69 GLU A C 1
ATOM 564 O O . GLU A 1 69 ? 12.955 -0.558 1.158 1.00 98.25 69 GLU A O 1
ATOM 569 N N . LYS A 1 70 ? 10.811 -1.148 1.493 1.00 98.19 70 LYS A N 1
ATOM 570 C CA . LYS A 1 70 ? 10.424 -1.058 0.073 1.00 98.19 70 LYS A CA 1
ATOM 571 C C . LYS A 1 70 ? 10.647 0.340 -0.498 1.00 98.19 70 LYS A C 1
ATOM 573 O O . LYS A 1 70 ? 11.090 0.475 -1.637 1.00 98.19 70 LYS A O 1
ATOM 578 N N . LEU A 1 71 ? 10.348 1.384 0.277 1.00 98.31 71 LEU A N 1
ATOM 579 C CA . LEU A 1 71 ? 10.581 2.763 -0.145 1.00 98.31 71 LEU A CA 1
ATOM 580 C C . LEU A 1 71 ? 12.078 3.037 -0.332 1.00 98.31 71 LEU A C 1
ATOM 582 O O . LEU A 1 71 ? 12.468 3.582 -1.360 1.00 98.31 71 LEU A O 1
ATOM 586 N N . SER A 1 72 ? 12.914 2.601 0.614 1.00 98.00 72 SER A N 1
ATOM 587 C CA . SER A 1 72 ? 14.370 2.734 0.511 1.00 98.00 72 SER A CA 1
ATOM 588 C C . SER A 1 72 ? 14.927 2.007 -0.716 1.00 98.00 72 SER A C 1
ATOM 590 O O . SER A 1 72 ? 15.780 2.552 -1.421 1.00 98.00 72 SER A O 1
ATOM 592 N N . GLN A 1 73 ? 14.407 0.813 -1.016 1.00 98.31 73 GLN A N 1
ATOM 593 C CA . GLN A 1 73 ? 14.768 0.077 -2.223 1.00 98.31 73 GLN A CA 1
ATOM 594 C C . GLN A 1 73 ? 14.405 0.866 -3.489 1.00 98.31 73 GLN A C 1
ATOM 596 O O . GLN A 1 73 ? 15.276 1.104 -4.328 1.00 98.31 73 GLN A O 1
ATOM 601 N N . LEU A 1 74 ? 13.160 1.337 -3.604 1.00 98.38 74 LEU A N 1
ATOM 602 C CA . LEU A 1 74 ? 12.698 2.105 -4.766 1.00 98.38 74 LEU A CA 1
ATOM 603 C C . LEU A 1 74 ? 13.481 3.406 -4.967 1.00 98.38 74 LEU A C 1
ATOM 605 O O . LEU A 1 74 ? 13.734 3.794 -6.107 1.00 98.38 74 LEU A O 1
ATOM 609 N N . GLU A 1 75 ? 13.868 4.085 -3.885 1.00 97.81 75 GLU A N 1
ATOM 610 C CA . GLU A 1 75 ? 14.725 5.272 -3.950 1.00 97.81 75 GLU A CA 1
ATOM 611 C C . GLU A 1 75 ? 16.114 4.939 -4.506 1.00 97.81 75 GLU A C 1
ATOM 613 O O . GLU A 1 75 ? 16.622 5.680 -5.353 1.00 97.81 75 GLU A O 1
ATOM 618 N N . SER A 1 76 ? 16.708 3.813 -4.090 1.00 97.25 76 SER A N 1
ATOM 619 C CA . SER A 1 76 ? 18.000 3.363 -4.619 1.00 97.25 76 SER A CA 1
ATOM 620 C C . SER A 1 76 ? 17.931 3.019 -6.112 1.00 97.25 76 SER A C 1
ATOM 622 O O . SER A 1 76 ? 18.770 3.480 -6.884 1.00 97.25 76 SER A O 1
ATOM 624 N N . GLU A 1 77 ? 16.881 2.316 -6.547 1.00 97.88 77 GLU A N 1
ATOM 625 C CA . GLU A 1 77 ? 16.672 1.964 -7.956 1.00 97.88 77 GLU A CA 1
ATOM 626 C C . GLU A 1 77 ? 16.421 3.212 -8.813 1.00 97.88 77 GLU A C 1
ATOM 628 O O . GLU A 1 77 ? 16.989 3.357 -9.898 1.00 97.88 77 GLU A O 1
ATOM 633 N N . ASN A 1 78 ? 15.633 4.172 -8.312 1.00 97.75 78 ASN A N 1
ATOM 634 C CA . ASN A 1 78 ? 15.427 5.454 -8.990 1.00 97.75 78 ASN A CA 1
ATOM 635 C C . ASN A 1 78 ? 16.730 6.238 -9.157 1.00 97.75 78 ASN A C 1
ATOM 637 O O . ASN A 1 78 ? 16.928 6.880 -10.192 1.00 97.75 78 ASN A O 1
ATOM 641 N N . LEU A 1 79 ? 17.608 6.211 -8.151 1.00 97.88 79 LEU A N 1
ATOM 642 C CA . LEU A 1 79 ? 18.905 6.874 -8.224 1.00 97.88 79 LEU A CA 1
ATOM 643 C C . LEU A 1 79 ? 19.762 6.262 -9.340 1.00 97.88 79 LEU A C 1
ATOM 645 O O . LEU A 1 79 ? 20.251 6.999 -10.196 1.00 97.88 79 LEU A O 1
ATOM 649 N N . THR A 1 80 ? 19.856 4.931 -9.397 1.00 97.44 80 THR A N 1
ATOM 650 C CA . THR A 1 80 ? 20.579 4.218 -10.461 1.00 97.44 80 THR A CA 1
ATOM 651 C C . THR A 1 80 ? 20.011 4.530 -11.846 1.00 97.44 80 THR A C 1
ATOM 653 O O . THR A 1 80 ? 20.751 4.917 -12.751 1.00 97.44 80 THR A O 1
ATOM 656 N N . LEU A 1 81 ? 18.687 4.464 -12.011 1.00 97.56 81 LEU A N 1
ATOM 657 C CA . LEU A 1 81 ? 18.028 4.777 -13.283 1.00 97.56 81 LEU A CA 1
ATOM 658 C C . LEU A 1 81 ? 18.254 6.229 -13.720 1.00 97.56 81 LEU A C 1
ATOM 660 O O . LEU A 1 81 ? 18.323 6.526 -14.918 1.00 97.56 81 LEU A O 1
ATOM 664 N N . ARG A 1 82 ? 18.358 7.165 -12.773 1.00 97.06 82 ARG A N 1
ATOM 665 C CA . ARG A 1 82 ? 18.657 8.568 -13.074 1.00 97.06 82 ARG A CA 1
ATOM 666 C C . ARG A 1 82 ? 20.068 8.722 -13.638 1.00 97.06 82 ARG A C 1
ATOM 668 O O . ARG A 1 82 ? 20.236 9.430 -14.636 1.00 97.06 82 ARG A O 1
ATOM 675 N N . ASP A 1 83 ? 21.042 8.040 -13.044 1.00 96.12 83 ASP A N 1
ATOM 676 C CA . ASP A 1 83 ? 22.434 8.050 -13.496 1.00 96.12 83 ASP A CA 1
ATOM 677 C C . ASP A 1 83 ? 22.573 7.427 -14.895 1.00 96.12 83 ASP A C 1
ATOM 679 O O . ASP A 1 83 ? 23.208 8.010 -15.782 1.00 96.12 83 ASP A O 1
ATOM 683 N N . GLU A 1 84 ? 21.895 6.304 -15.149 1.00 95.00 84 GLU A N 1
ATOM 684 C CA . GLU A 1 84 ? 21.853 5.662 -16.468 1.00 95.00 84 GLU A CA 1
ATOM 685 C C . GLU A 1 84 ? 21.235 6.570 -17.536 1.00 95.00 84 GLU A C 1
ATOM 687 O O . GLU A 1 84 ? 21.810 6.778 -18.611 1.00 95.00 84 GLU A O 1
ATOM 692 N N . ASN A 1 85 ? 20.087 7.182 -17.238 1.00 93.94 85 ASN A N 1
ATOM 693 C CA . ASN A 1 85 ? 19.439 8.119 -18.152 1.00 93.94 85 ASN A CA 1
ATOM 694 C C . ASN A 1 85 ? 20.324 9.338 -18.448 1.00 93.94 85 ASN A C 1
ATOM 696 O O . ASN A 1 85 ? 20.342 9.845 -19.577 1.00 93.94 85 ASN A O 1
ATOM 700 N N . GLN A 1 86 ? 21.086 9.819 -17.465 1.00 93.44 86 GLN A N 1
ATOM 701 C CA . GLN A 1 86 ? 22.041 10.903 -17.671 1.00 93.44 86 GLN A CA 1
ATOM 702 C C . GLN A 1 86 ? 23.194 10.471 -18.590 1.00 93.44 86 GLN A C 1
ATOM 704 O O . GLN A 1 86 ? 23.542 11.207 -19.522 1.00 93.44 86 GLN A O 1
ATOM 709 N N . ALA A 1 87 ? 23.740 9.269 -18.390 1.00 91.25 87 ALA A N 1
ATOM 710 C CA . ALA A 1 87 ? 24.782 8.700 -19.241 1.00 91.25 87 ALA A CA 1
ATOM 711 C C . ALA A 1 87 ? 24.304 8.514 -20.692 1.00 91.25 87 ALA A C 1
ATOM 713 O O . ALA A 1 87 ? 24.992 8.924 -21.633 1.00 91.25 87 ALA A O 1
ATOM 714 N N . LEU A 1 88 ? 23.091 7.986 -20.892 1.00 87.75 88 LEU A N 1
ATOM 715 C CA . LEU A 1 88 ? 22.488 7.809 -22.216 1.00 87.75 88 LEU A CA 1
ATOM 716 C C . LEU A 1 88 ? 22.268 9.142 -22.937 1.00 87.75 88 LEU A C 1
ATOM 718 O O . LEU A 1 88 ? 22.597 9.272 -24.120 1.00 87.75 88 LEU A O 1
ATOM 722 N N . ASN A 1 89 ? 21.778 10.165 -22.236 1.00 83.81 89 ASN A N 1
ATOM 723 C CA . ASN A 1 89 ? 21.619 11.502 -22.810 1.00 83.81 89 ASN A CA 1
ATOM 724 C C . ASN A 1 89 ? 22.968 12.117 -23.231 1.00 83.81 89 ASN A C 1
ATOM 726 O O . ASN A 1 89 ? 23.067 12.714 -24.310 1.00 83.81 89 ASN A O 1
ATOM 730 N N . ALA A 1 90 ? 24.022 11.915 -22.434 1.00 81.38 90 ALA A N 1
ATOM 731 C CA . ALA A 1 90 ? 25.386 12.353 -22.739 1.00 81.38 90 ALA A CA 1
ATOM 732 C C . ALA A 1 90 ? 26.092 11.524 -23.837 1.00 81.38 90 ALA A C 1
ATOM 734 O O . ALA A 1 90 ? 27.077 11.978 -24.425 1.00 81.38 90 ALA A O 1
ATOM 735 N N . ALA A 1 91 ? 25.619 10.312 -24.134 1.00 77.38 91 ALA A N 1
ATOM 736 C CA . ALA A 1 91 ? 26.083 9.514 -25.268 1.00 77.38 91 ALA A CA 1
ATOM 737 C C . ALA A 1 91 ? 25.318 9.861 -26.563 1.00 77.38 91 ALA A C 1
ATOM 739 O O . ALA A 1 91 ? 25.907 9.967 -27.642 1.00 77.38 91 ALA A O 1
ATOM 740 N N . SER A 1 92 ? 24.006 10.091 -26.462 1.00 68.25 92 SER A N 1
ATOM 741 C CA . SER A 1 92 ? 23.109 10.392 -27.586 1.00 68.25 92 SER A CA 1
ATOM 742 C C . SER A 1 92 ? 23.391 11.755 -28.234 1.00 68.25 92 SER A C 1
ATOM 744 O O . SER A 1 92 ? 23.387 11.893 -29.463 1.00 68.25 92 SER A O 1
ATOM 746 N N . ASN A 1 93 ? 23.734 12.773 -27.441 1.00 60.75 93 ASN A N 1
ATOM 747 C CA . ASN A 1 93 ? 24.070 14.106 -27.952 1.00 60.75 93 ASN A CA 1
ATOM 748 C C . ASN A 1 93 ? 25.362 14.144 -28.812 1.00 60.75 93 ASN A C 1
ATOM 750 O O . ASN A 1 93 ? 25.514 15.060 -29.621 1.00 60.75 93 ASN A O 1
ATOM 754 N N . LYS A 1 94 ? 26.239 13.125 -28.751 1.00 58.69 94 LYS A N 1
ATOM 755 C CA . LYS A 1 94 ? 27.375 12.957 -29.684 1.00 58.69 94 LYS A CA 1
ATOM 756 C C . LYS A 1 94 ? 26.936 12.457 -31.068 1.00 58.69 94 LYS A C 1
ATOM 758 O O . LYS A 1 94 ? 27.535 12.847 -32.070 1.00 58.69 94 LYS A O 1
ATOM 763 N N . LYS A 1 95 ? 25.859 11.661 -31.152 1.00 57.22 95 LYS A N 1
ATOM 764 C CA . LYS A 1 95 ? 25.281 11.157 -32.418 1.00 57.22 95 LYS A CA 1
ATOM 765 C C . LYS A 1 95 ? 24.398 12.186 -33.140 1.00 57.22 95 LYS A C 1
ATOM 767 O O . LYS A 1 95 ? 24.183 12.067 -34.341 1.00 57.22 95 LYS A O 1
ATOM 772 N N . ARG A 1 96 ? 23.956 13.258 -32.465 1.00 57.34 96 ARG A N 1
ATOM 773 C CA . ARG A 1 96 ? 23.242 14.397 -33.090 1.00 57.34 96 ARG A CA 1
ATOM 774 C C . ARG A 1 96 ? 24.145 15.387 -33.848 1.00 57.34 96 ARG A C 1
ATOM 776 O O . ARG A 1 96 ? 23.658 16.418 -34.307 1.00 57.34 96 ARG A O 1
ATOM 783 N N . ARG A 1 97 ? 25.437 15.083 -34.041 1.00 56.22 97 ARG A N 1
ATOM 784 C CA . ARG A 1 97 ? 26.320 15.859 -34.937 1.00 56.22 97 ARG A CA 1
ATOM 785 C C . ARG A 1 97 ? 25.969 15.736 -36.424 1.00 56.22 97 ARG A C 1
ATOM 787 O O . ARG A 1 97 ? 26.498 16.506 -37.217 1.00 56.22 97 ARG A O 1
ATOM 794 N N . PHE A 1 98 ? 25.038 14.866 -36.809 1.00 56.44 98 PHE A N 1
ATOM 795 C CA . PHE A 1 98 ? 24.482 14.835 -38.165 1.00 56.44 98 PHE A CA 1
ATOM 796 C C . PHE A 1 98 ? 23.280 15.775 -38.303 1.00 56.44 98 PHE A C 1
ATOM 798 O O . PHE A 1 98 ? 22.194 15.375 -38.712 1.00 56.44 98 PHE A O 1
ATOM 805 N N . ARG A 1 99 ? 23.458 17.058 -37.972 1.00 58.53 99 ARG A N 1
ATOM 806 C CA . ARG A 1 99 ? 22.543 18.104 -38.446 1.00 58.53 99 ARG A CA 1
ATOM 807 C C . ARG A 1 99 ? 22.974 18.483 -39.863 1.00 58.53 99 ARG A C 1
ATOM 809 O O . ARG A 1 99 ? 23.487 19.572 -40.100 1.00 58.53 99 ARG A O 1
ATOM 816 N N . THR A 1 100 ? 22.839 17.549 -40.800 1.00 60.81 100 THR A N 1
ATOM 817 C CA . THR A 1 100 ? 23.050 17.841 -42.219 1.00 60.81 100 THR A CA 1
ATOM 818 C C . THR A 1 100 ? 21.960 18.827 -42.621 1.00 60.81 100 THR A C 1
ATOM 820 O O . THR A 1 100 ? 20.779 18.484 -42.577 1.00 60.81 100 THR A O 1
ATOM 823 N N . GLN A 1 101 ? 22.325 20.071 -42.949 1.00 61.44 101 GLN A N 1
ATOM 824 C CA . GLN A 1 101 ? 21.390 20.973 -43.619 1.00 61.44 101 GLN A CA 1
ATOM 825 C C . GLN A 1 101 ? 20.954 20.273 -44.904 1.00 61.44 101 GLN A C 1
ATOM 827 O O . GLN A 1 101 ? 21.760 20.078 -45.813 1.00 61.44 101 GLN A O 1
ATOM 832 N N . VAL A 1 102 ? 19.696 19.839 -44.954 1.00 65.75 102 VAL A N 1
ATOM 833 C CA . VAL A 1 102 ? 19.113 19.302 -46.179 1.00 65.75 102 VAL A CA 1
ATOM 834 C C . VAL A 1 102 ? 19.089 20.457 -47.169 1.00 65.75 102 VAL A C 1
ATOM 836 O O . VAL A 1 102 ? 18.403 21.457 -46.957 1.00 65.75 102 VAL A O 1
ATOM 839 N N . ARG A 1 103 ? 19.914 20.350 -48.214 1.00 67.44 103 ARG A N 1
ATOM 840 C CA . ARG A 1 103 ? 19.959 21.335 -49.291 1.00 67.44 103 ARG A CA 1
ATOM 841 C C . ARG A 1 103 ? 18.563 21.369 -49.932 1.00 67.44 103 ARG A C 1
ATOM 843 O O . ARG A 1 103 ? 18.043 20.294 -50.237 1.00 67.44 103 ARG A O 1
ATOM 850 N N . PRO A 1 104 ? 17.942 22.547 -50.117 1.00 63.75 104 PRO A N 1
ATOM 851 C CA . PRO A 1 104 ? 16.657 22.633 -50.797 1.00 63.75 104 PRO A CA 1
ATOM 852 C C . PRO A 1 104 ? 16.754 21.959 -52.167 1.00 63.75 104 PRO A C 1
ATOM 854 O O . PRO A 1 104 ? 17.729 22.176 -52.892 1.00 63.75 104 PRO A O 1
ATOM 857 N N . MET A 1 105 ? 15.765 21.129 -52.495 1.00 65.31 105 MET A N 1
ATOM 858 C CA . MET A 1 105 ? 15.630 20.535 -53.823 1.00 65.31 105 MET A CA 1
ATOM 859 C C . MET A 1 105 ? 15.611 21.654 -54.876 1.00 65.31 105 MET A C 1
ATOM 861 O O . MET A 1 105 ? 14.814 22.584 -54.731 1.00 65.31 105 MET A O 1
ATOM 865 N N . PRO A 1 106 ? 16.463 21.603 -55.917 1.00 69.19 106 PRO A N 1
ATOM 866 C CA . PRO A 1 106 ? 16.337 22.524 -57.033 1.00 69.19 106 PRO A CA 1
ATOM 867 C C . PRO A 1 106 ? 15.001 22.289 -57.745 1.00 69.19 106 PRO A C 1
ATOM 869 O O . PRO A 1 106 ? 14.506 21.161 -57.816 1.00 69.19 106 PRO A O 1
ATOM 872 N N . THR A 1 107 ? 14.404 23.369 -58.242 1.00 58.88 107 THR A N 1
ATOM 873 C CA . THR A 1 107 ? 13.154 23.329 -58.999 1.00 58.88 107 THR A CA 1
ATOM 874 C C . THR A 1 107 ? 13.323 22.490 -60.262 1.00 58.88 107 THR A C 1
ATOM 876 O O . THR A 1 107 ? 14.314 22.610 -60.981 1.00 58.88 107 THR A O 1
ATOM 879 N N . LEU A 1 108 ? 12.356 21.603 -60.503 1.00 50.00 108 LEU A N 1
ATOM 880 C CA . LEU A 1 108 ? 12.286 20.770 -61.698 1.00 50.00 108 LEU A CA 1
ATOM 881 C C . LEU A 1 108 ? 11.943 21.654 -62.900 1.00 50.00 108 LEU A C 1
ATOM 883 O O . LEU A 1 108 ? 10.774 21.937 -63.152 1.00 50.00 108 LEU A O 1
ATOM 887 N N . GLU A 1 109 ? 12.963 22.089 -63.632 1.00 53.00 109 GLU A N 1
ATOM 888 C CA . GLU A 1 109 ? 12.774 22.668 -64.959 1.00 53.00 109 GLU A CA 1
ATOM 889 C C . GLU A 1 109 ? 12.271 21.574 -65.911 1.00 53.00 109 GLU A C 1
ATOM 891 O O . GLU A 1 109 ? 12.878 20.510 -66.067 1.00 53.00 109 GLU A O 1
ATOM 896 N N . THR A 1 110 ? 11.119 21.829 -66.529 1.00 45.94 110 THR A N 1
ATOM 897 C CA . THR A 1 110 ? 10.545 21.006 -67.597 1.00 45.94 110 THR A CA 1
ATOM 898 C C . THR A 1 110 ? 11.526 20.884 -68.767 1.00 45.94 110 THR A C 1
ATOM 900 O O . THR A 1 110 ? 12.041 21.906 -69.220 1.00 45.94 110 THR A O 1
ATOM 903 N N . PRO A 1 111 ? 11.774 19.675 -69.304 1.00 41.16 111 PRO A N 1
ATOM 904 C CA . PRO A 1 111 ? 12.814 19.473 -70.300 1.00 41.16 111 PRO A CA 1
ATOM 905 C C . PRO A 1 111 ? 12.368 19.990 -71.670 1.00 41.16 111 PRO A C 1
ATOM 907 O O . PRO A 1 111 ? 11.556 19.368 -72.355 1.00 41.16 111 PRO A O 1
ATOM 910 N N . ASN A 1 112 ? 12.937 21.112 -72.098 1.00 34.72 112 ASN A N 1
ATOM 911 C CA . ASN A 1 112 ? 12.940 21.560 -73.483 1.00 34.72 112 ASN A CA 1
ATOM 912 C C . ASN A 1 112 ? 14.330 21.331 -74.105 1.00 34.72 112 ASN A C 1
ATOM 914 O O . ASN A 1 112 ? 15.317 21.968 -73.766 1.00 34.72 112 ASN A O 1
ATOM 918 N N . SER A 1 113 ? 14.354 20.350 -75.008 1.00 41.41 113 SER A N 1
ATOM 919 C CA . SER A 1 113 ? 15.316 20.037 -76.069 1.00 41.41 113 SER A CA 1
ATOM 920 C C . SER A 1 113 ? 16.640 20.810 -76.160 1.00 41.41 113 SER A C 1
ATOM 922 O O . SER A 1 113 ? 16.668 21.972 -76.554 1.00 41.41 113 SER A O 1
ATOM 924 N N . GLY A 1 114 ? 17.733 20.041 -76.115 1.00 36.47 114 GLY A N 1
ATOM 925 C CA . GLY A 1 114 ? 18.776 20.136 -77.140 1.00 36.47 114 GLY A CA 1
ATOM 926 C C . GLY A 1 114 ? 20.180 20.508 -76.663 1.00 36.47 114 GLY A C 1
ATOM 927 O O . GLY A 1 114 ? 20.390 21.541 -76.048 1.00 36.47 114 GLY A O 1
ATOM 928 N N . ALA A 1 115 ? 21.133 19.691 -77.124 1.00 34.12 115 ALA A N 1
ATOM 929 C CA . ALA A 1 115 ? 22.577 19.920 -77.214 1.00 34.12 115 ALA A CA 1
ATOM 930 C C . ALA A 1 115 ? 23.464 19.533 -76.012 1.00 34.12 115 ALA A C 1
ATOM 932 O O . ALA A 1 115 ? 23.572 20.238 -75.018 1.00 34.12 115 ALA A O 1
ATOM 933 N N . GLY A 1 116 ? 24.251 18.474 -76.245 1.00 32.16 116 GLY A N 1
ATOM 934 C CA . GLY A 1 116 ? 25.704 18.560 -76.077 1.00 32.16 116 GLY A CA 1
ATOM 935 C C . GLY A 1 116 ? 26.293 17.982 -74.793 1.00 32.16 116 GLY A C 1
ATOM 936 O O . GLY A 1 116 ? 26.326 18.652 -73.775 1.00 32.16 116 GLY A O 1
ATOM 937 N N . ALA A 1 117 ? 26.812 16.756 -74.921 1.00 40.34 117 ALA A N 1
ATOM 938 C CA . ALA A 1 117 ? 27.983 16.168 -74.258 1.00 40.34 117 ALA A CA 1
ATOM 939 C C . ALA A 1 117 ? 28.499 16.801 -72.946 1.00 40.34 117 ALA A C 1
ATOM 941 O O . ALA A 1 117 ? 28.922 17.950 -72.934 1.00 40.34 117 ALA A O 1
ATOM 942 N N . ASN A 1 118 ? 28.629 15.982 -71.894 1.00 37.09 118 ASN A N 1
ATOM 943 C CA . ASN A 1 118 ? 29.922 15.566 -71.317 1.00 37.09 118 ASN A CA 1
ATOM 944 C C . ASN A 1 118 ? 29.697 14.625 -70.111 1.00 37.09 118 ASN A C 1
ATOM 946 O O . ASN A 1 118 ? 28.968 14.952 -69.178 1.00 37.09 118 ASN A O 1
ATOM 950 N N . LEU A 1 119 ? 30.347 13.457 -70.140 1.00 40.62 119 LEU A N 1
ATOM 951 C CA . LEU A 1 119 ? 30.599 12.597 -68.972 1.00 40.62 119 LEU A CA 1
ATOM 952 C C . LEU A 1 119 ? 31.529 13.319 -67.976 1.00 40.62 119 LEU A C 1
ATOM 954 O O . LEU A 1 119 ? 32.341 14.147 -68.397 1.00 40.62 119 LEU A O 1
ATOM 958 N N . PRO A 1 120 ? 31.511 12.926 -66.689 1.00 45.97 120 PRO A N 1
ATOM 959 C CA . PRO A 1 120 ? 32.749 12.338 -66.183 1.00 45.97 120 PRO A CA 1
ATOM 960 C C . PRO A 1 120 ? 32.567 11.111 -65.277 1.00 45.97 120 PRO A C 1
ATOM 962 O O . PRO A 1 120 ? 31.676 11.007 -64.439 1.00 45.97 120 PRO A O 1
ATOM 965 N N . THR A 1 121 ? 33.523 10.214 -65.474 1.00 35.06 121 THR A N 1
ATOM 966 C CA . THR A 1 121 ? 33.924 9.039 -64.701 1.00 35.06 121 THR A CA 1
ATOM 967 C C . THR A 1 121 ? 34.752 9.436 -63.473 1.00 35.06 121 THR A C 1
ATOM 969 O O . THR A 1 121 ? 35.745 10.125 -63.683 1.00 35.06 121 THR A O 1
ATOM 972 N N . THR A 1 122 ? 34.479 8.888 -62.271 1.00 32.94 122 THR A N 1
ATOM 973 C CA . THR A 1 122 ? 35.545 8.502 -61.306 1.00 32.94 122 THR A CA 1
ATOM 974 C C . THR A 1 122 ? 35.098 7.544 -60.176 1.00 32.94 122 THR A C 1
ATOM 976 O O . THR A 1 122 ? 34.299 7.907 -59.325 1.00 32.94 122 THR A O 1
ATOM 979 N N . ALA A 1 123 ? 35.686 6.338 -60.219 1.00 33.84 123 ALA A N 1
ATOM 980 C CA . ALA A 1 123 ? 36.228 5.425 -59.186 1.00 33.84 123 ALA A CA 1
ATOM 981 C C . ALA A 1 123 ? 35.522 5.102 -57.830 1.00 33.84 123 ALA A C 1
ATOM 983 O O . ALA A 1 123 ? 35.069 6.002 -57.127 1.00 33.84 123 ALA A O 1
ATOM 984 N N . PRO A 1 124 ? 35.576 3.820 -57.382 1.00 47.06 124 PRO A N 1
ATOM 985 C CA . PRO A 1 124 ? 35.231 3.371 -56.030 1.00 47.06 124 PRO A CA 1
ATOM 986 C C . PRO A 1 124 ? 36.469 3.338 -55.109 1.00 47.06 124 PRO A C 1
ATOM 988 O O . PRO A 1 124 ? 37.540 2.892 -55.518 1.00 47.06 124 PRO A O 1
ATOM 991 N N . GLY A 1 125 ? 36.328 3.764 -53.853 1.00 29.56 125 GLY A N 1
ATOM 992 C CA . GLY A 1 125 ? 37.387 3.679 -52.842 1.00 29.56 125 GLY A CA 1
ATOM 993 C C . GLY A 1 125 ? 36.803 3.306 -51.483 1.00 29.56 125 GLY A C 1
ATOM 994 O O . GLY A 1 125 ? 35.988 4.050 -50.944 1.00 29.56 125 GLY A O 1
ATOM 995 N N . GLY A 1 126 ? 37.174 2.131 -50.973 1.00 33.59 126 GLY A N 1
ATOM 996 C CA . GLY A 1 126 ? 36.845 1.686 -49.617 1.00 33.59 126 GLY A CA 1
ATOM 997 C C . GLY A 1 126 ? 37.880 2.144 -48.591 1.00 33.59 126 GLY A C 1
ATOM 998 O O . GLY A 1 126 ? 38.967 2.552 -48.982 1.00 33.59 126 GLY A O 1
ATOM 999 N N . ASP A 1 127 ? 37.553 2.031 -47.299 1.00 31.05 127 ASP A N 1
ATOM 1000 C CA . ASP A 1 127 ? 38.421 1.325 -46.348 1.00 31.05 127 ASP A CA 1
ATOM 1001 C C . ASP A 1 127 ? 37.722 0.993 -45.010 1.00 31.05 127 ASP A C 1
ATOM 1003 O O . ASP A 1 127 ? 36.832 1.705 -44.547 1.00 31.05 127 ASP A O 1
ATOM 1007 N N . ALA A 1 128 ? 38.174 -0.135 -44.457 1.00 29.64 128 ALA A N 1
ATOM 1008 C CA . ALA A 1 128 ? 38.181 -0.667 -43.092 1.00 29.64 128 ALA A CA 1
ATOM 1009 C C . ALA A 1 128 ? 37.209 -0.138 -42.011 1.00 29.64 128 ALA A C 1
ATOM 1011 O O . ALA A 1 128 ? 37.366 0.948 -41.455 1.00 29.64 128 ALA A O 1
ATOM 1012 N N . SER A 1 129 ? 36.314 -1.029 -41.559 1.00 36.44 129 SER A N 1
ATOM 1013 C CA . SER A 1 129 ? 35.618 -0.935 -40.268 1.00 36.44 129 SER A CA 1
ATOM 1014 C C . SER A 1 129 ? 36.320 -1.818 -39.228 1.00 36.44 129 SER A C 1
ATOM 1016 O O . SER A 1 129 ? 36.271 -3.048 -39.285 1.00 36.44 129 SER A O 1
ATOM 1018 N N . THR A 1 130 ? 37.011 -1.185 -38.281 1.00 34.81 130 THR A N 1
ATOM 1019 C CA . THR A 1 130 ? 37.603 -1.823 -37.099 1.00 34.81 130 THR A CA 1
ATOM 1020 C C . THR A 1 130 ? 36.573 -1.991 -35.981 1.00 34.81 130 THR A C 1
ATOM 1022 O O . THR A 1 130 ? 36.087 -1.022 -35.408 1.00 34.81 130 THR A O 1
ATOM 1025 N N . ARG A 1 131 ? 36.306 -3.265 -35.688 1.00 44.28 131 ARG A N 1
ATOM 1026 C CA . ARG A 1 131 ? 35.854 -3.902 -34.439 1.00 44.28 131 ARG A CA 1
ATOM 1027 C C . ARG A 1 131 ? 36.074 -3.095 -33.149 1.00 44.28 131 ARG A C 1
ATOM 1029 O O . ARG A 1 131 ? 37.215 -2.806 -32.804 1.00 44.28 131 ARG A O 1
ATOM 1036 N N . GLU A 1 132 ? 35.023 -2.977 -32.339 1.00 32.59 132 GLU A N 1
ATOM 1037 C CA . GLU A 1 132 ? 35.141 -2.879 -30.880 1.00 32.59 132 GLU A CA 1
ATOM 1038 C C . GLU A 1 132 ? 34.076 -3.770 -30.222 1.00 32.59 132 GLU A C 1
ATOM 1040 O O . GLU A 1 132 ? 32.888 -3.694 -30.527 1.00 32.59 132 GLU A O 1
ATOM 1045 N N . LYS A 1 133 ? 34.561 -4.705 -29.402 1.00 45.06 133 LYS A N 1
ATOM 1046 C CA . LYS A 1 133 ? 33.806 -5.694 -28.627 1.00 45.06 133 LYS A CA 1
ATOM 1047 C C . LYS A 1 133 ? 33.235 -5.036 -27.369 1.00 45.06 133 LYS A C 1
ATOM 1049 O O . LYS A 1 133 ? 33.983 -4.357 -26.675 1.00 45.06 133 LYS A O 1
ATOM 1054 N N . ALA A 1 134 ? 32.018 -5.413 -26.988 1.00 32.12 134 ALA A N 1
ATOM 1055 C CA . ALA A 1 134 ? 31.591 -5.425 -25.591 1.00 32.12 134 ALA A CA 1
ATOM 1056 C C . ALA A 1 134 ? 30.850 -6.744 -25.315 1.00 32.12 134 ALA A C 1
ATOM 1058 O O . ALA A 1 134 ? 29.848 -7.042 -25.958 1.00 32.12 134 ALA A O 1
ATOM 1059 N N . MET A 1 135 ? 31.418 -7.545 -24.414 1.00 45.31 135 MET A N 1
ATOM 1060 C CA . MET A 1 135 ? 30.771 -8.651 -23.706 1.00 45.31 135 MET A CA 1
ATOM 1061 C C . MET A 1 135 ? 30.461 -8.122 -22.306 1.00 45.31 135 MET A C 1
ATOM 1063 O O . MET A 1 135 ? 31.365 -7.548 -21.702 1.00 45.31 135 MET A O 1
ATOM 1067 N N . ASP A 1 136 ? 29.221 -8.255 -21.845 1.00 33.50 136 ASP A N 1
ATOM 1068 C CA . ASP A 1 136 ? 28.853 -8.982 -20.616 1.00 33.50 136 ASP A CA 1
ATOM 1069 C C . ASP A 1 136 ? 27.399 -8.647 -20.270 1.00 33.50 136 ASP A C 1
ATOM 1071 O O . ASP A 1 136 ? 27.082 -7.542 -19.836 1.00 33.50 136 ASP A O 1
ATOM 1075 N N . ALA A 1 137 ? 26.508 -9.614 -20.475 1.00 38.72 137 ALA A N 1
ATOM 1076 C CA . ALA A 1 137 ? 25.184 -9.623 -19.876 1.00 38.72 137 ALA A CA 1
ATOM 1077 C C . ALA A 1 137 ? 25.131 -10.865 -18.990 1.00 38.72 137 ALA A C 1
ATOM 1079 O O . ALA A 1 137 ? 25.086 -11.993 -19.485 1.00 38.72 137 ALA A O 1
ATOM 1080 N N . GLN A 1 138 ? 25.225 -10.633 -17.682 1.00 40.97 138 GLN A N 1
ATOM 1081 C CA . GLN A 1 138 ? 24.916 -11.636 -16.679 1.00 40.97 138 GLN A CA 1
ATOM 1082 C C . GLN A 1 138 ? 23.427 -11.980 -16.756 1.00 40.97 138 GLN A C 1
ATOM 1084 O O . GLN A 1 138 ? 22.554 -11.118 -16.833 1.00 40.97 138 GLN A O 1
ATOM 1089 N N . THR A 1 139 ? 23.219 -13.285 -16.774 1.00 38.41 139 THR A N 1
ATOM 1090 C CA . THR A 1 139 ? 22.011 -14.079 -16.612 1.00 38.41 139 THR A CA 1
ATOM 1091 C C . THR A 1 139 ? 21.028 -13.490 -15.595 1.00 38.41 139 THR A C 1
ATOM 1093 O O . THR A 1 139 ? 21.400 -13.246 -14.451 1.00 38.41 139 THR A O 1
ATOM 1096 N N . TYR A 1 140 ? 19.765 -13.337 -15.998 1.00 34.16 140 TYR A N 1
ATOM 1097 C CA . TYR A 1 140 ? 18.628 -13.308 -15.078 1.00 34.16 140 TYR A CA 1
ATOM 1098 C C . TYR A 1 140 ? 17.913 -14.655 -15.186 1.00 34.16 140 TYR A C 1
ATOM 1100 O O . TYR A 1 140 ? 17.398 -14.999 -16.253 1.00 34.16 140 TYR A O 1
ATOM 1108 N N . ASP A 1 141 ? 17.944 -15.416 -14.093 1.00 39.97 141 ASP A N 1
ATOM 1109 C CA . ASP A 1 141 ? 17.138 -16.617 -13.895 1.00 39.97 141 ASP A CA 1
ATOM 1110 C C . ASP A 1 141 ? 15.654 -16.233 -13.856 1.00 39.97 141 ASP A C 1
ATOM 1112 O O . ASP A 1 141 ? 15.232 -15.358 -13.098 1.00 39.97 141 ASP A O 1
ATOM 1116 N N . VAL A 1 142 ? 14.864 -16.896 -14.700 1.00 45.84 142 VAL A N 1
ATOM 1117 C CA . VAL A 1 142 ? 13.407 -16.957 -14.581 1.00 45.84 142 VAL A CA 1
ATOM 1118 C C . VAL A 1 142 ? 13.117 -18.094 -13.613 1.00 45.84 142 VAL A C 1
ATOM 1120 O O . VAL A 1 142 ? 13.058 -19.252 -14.021 1.00 45.84 142 VAL A O 1
ATOM 1123 N N . GLU A 1 143 ? 12.963 -17.774 -12.331 1.00 47.62 143 GLU A N 1
ATOM 1124 C CA . GLU A 1 143 ? 12.255 -18.664 -11.415 1.00 47.62 143 GLU A CA 1
ATOM 1125 C C . GLU A 1 143 ? 10.767 -18.301 -11.431 1.00 47.62 143 GLU A C 1
ATOM 1127 O O . GLU A 1 143 ? 10.351 -17.210 -11.043 1.00 47.62 143 GLU A O 1
ATOM 1132 N N . ASP A 1 144 ? 10.012 -19.214 -12.036 1.00 53.88 144 ASP A N 1
ATOM 1133 C CA . ASP A 1 144 ? 8.752 -19.778 -11.549 1.00 53.88 144 ASP A CA 1
ATOM 1134 C C . ASP A 1 144 ? 8.123 -19.040 -10.349 1.00 53.88 144 ASP A C 1
ATOM 1136 O O . ASP A 1 144 ? 8.436 -19.312 -9.190 1.00 53.88 144 ASP A O 1
ATOM 1140 N N . ILE A 1 145 ? 7.216 -18.098 -10.624 1.00 47.59 145 ILE A N 1
ATOM 1141 C CA . ILE A 1 145 ? 6.272 -17.626 -9.608 1.00 47.59 145 ILE A CA 1
ATOM 1142 C C . ILE A 1 145 ? 4.986 -18.417 -9.806 1.00 47.59 145 ILE A C 1
ATOM 1144 O O . ILE A 1 145 ? 4.177 -18.130 -10.692 1.00 47.59 145 ILE A O 1
ATOM 1148 N N . ASP A 1 146 ? 4.869 -19.438 -8.962 1.00 49.62 146 ASP A N 1
ATOM 1149 C CA . ASP A 1 146 ? 3.671 -20.217 -8.683 1.00 49.62 146 ASP A CA 1
ATOM 1150 C C . ASP A 1 146 ? 2.441 -19.301 -8.580 1.00 49.62 146 ASP A C 1
ATOM 1152 O O . ASP A 1 146 ? 2.462 -18.242 -7.947 1.00 49.62 146 ASP A O 1
ATOM 1156 N N . SER A 1 147 ? 1.361 -19.715 -9.236 1.00 54.59 147 SER A N 1
ATOM 1157 C CA . SER A 1 147 ? 0.098 -18.978 -9.262 1.00 54.59 147 SER A CA 1
ATOM 1158 C C . SER A 1 147 ? -0.490 -18.855 -7.853 1.00 54.59 147 SER A C 1
ATOM 1160 O O . SER A 1 147 ? -0.680 -19.859 -7.167 1.00 54.59 147 SER A O 1
ATOM 1162 N N . GLU A 1 148 ? -0.816 -17.630 -7.434 1.00 52.66 148 GLU A N 1
ATOM 1163 C CA . GLU A 1 148 ? -1.590 -17.383 -6.212 1.00 52.66 148 GLU A CA 1
ATOM 1164 C C . GLU A 1 148 ? -2.970 -18.071 -6.298 1.00 52.66 148 GLU A C 1
ATOM 1166 O O . GLU A 1 148 ? -3.607 -18.029 -7.357 1.00 52.66 148 GLU A O 1
ATOM 1171 N N . PRO A 1 149 ? -3.465 -18.700 -5.215 1.00 47.12 149 PRO A N 1
ATOM 1172 C CA . PRO A 1 149 ? -4.795 -19.291 -5.205 1.00 47.12 149 PRO A CA 1
ATOM 1173 C C . PRO A 1 149 ? -5.870 -18.197 -5.163 1.00 47.12 149 PRO A C 1
ATOM 1175 O O . PRO A 1 149 ? -5.738 -17.200 -4.450 1.00 47.12 149 PRO A O 1
ATOM 1178 N N . GLU A 1 150 ? -6.944 -18.397 -5.932 1.00 53.09 150 GLU A N 1
ATOM 1179 C CA . GLU A 1 150 ? -8.115 -17.519 -5.925 1.00 53.09 150 GLU A CA 1
ATOM 1180 C C . GLU A 1 150 ? -8.689 -17.351 -4.507 1.00 53.09 150 GLU A C 1
ATOM 1182 O O . GLU A 1 150 ? -8.700 -18.309 -3.734 1.00 53.09 150 GLU A O 1
ATOM 1187 N N . PRO A 1 151 ? -9.207 -16.162 -4.153 1.00 46.31 151 PRO A N 1
ATOM 1188 C CA . PRO A 1 151 ? -9.830 -15.950 -2.860 1.00 46.31 151 PRO A CA 1
ATOM 1189 C C . PRO A 1 151 ? -11.162 -16.698 -2.802 1.00 46.31 151 PRO A C 1
ATOM 1191 O O . PRO A 1 151 ? -12.136 -16.351 -3.482 1.00 46.31 151 PRO A O 1
ATOM 1194 N N . ASP A 1 152 ? -11.196 -17.718 -1.955 1.00 42.06 152 ASP A N 1
ATOM 1195 C CA . ASP A 1 152 ? -12.389 -18.471 -1.605 1.00 42.06 152 ASP A CA 1
ATOM 1196 C C . ASP A 1 152 ? -13.520 -17.506 -1.228 1.00 42.06 152 ASP A C 1
ATOM 1198 O O . ASP A 1 152 ? -13.403 -16.679 -0.319 1.00 42.06 152 ASP A O 1
ATOM 1202 N N . LYS A 1 153 ? -14.645 -17.605 -1.943 1.00 56.25 153 LYS A N 1
ATOM 1203 C CA . LYS A 1 153 ? -15.868 -16.874 -1.612 1.00 56.25 153 LYS A CA 1
ATOM 1204 C C . LYS A 1 153 ? -16.454 -17.438 -0.322 1.00 56.25 153 LYS A C 1
ATOM 1206 O O . LYS A 1 153 ? -17.322 -18.309 -0.354 1.00 56.25 153 LYS A O 1
ATOM 1211 N N . GLU A 1 154 ? -15.990 -16.924 0.808 1.00 40.53 154 GLU A N 1
ATOM 1212 C CA . GLU A 1 154 ? -16.645 -17.131 2.090 1.00 40.53 154 GLU A CA 1
ATOM 1213 C C . GLU A 1 154 ? -17.991 -16.395 2.054 1.00 40.53 154 GLU A C 1
ATOM 1215 O O . GLU A 1 154 ? -18.074 -15.172 1.916 1.00 40.53 154 GLU A O 1
ATOM 1220 N N . ALA A 1 155 ? -19.071 -17.175 2.074 1.00 44.19 155 ALA A N 1
ATOM 1221 C CA . ALA A 1 155 ? -20.426 -16.669 2.169 1.00 44.19 155 ALA A CA 1
ATOM 1222 C C . ALA A 1 155 ? -20.524 -15.811 3.435 1.00 44.19 155 ALA A C 1
ATOM 1224 O O . ALA A 1 155 ? -20.417 -16.340 4.541 1.00 44.19 155 ALA A O 1
ATOM 1225 N N . SER A 1 156 ? -20.712 -14.496 3.281 1.00 45.88 156 SER A N 1
ATOM 1226 C CA . SER A 1 156 ? -20.935 -13.630 4.433 1.00 45.88 156 SER A CA 1
ATOM 1227 C C . SER A 1 156 ? -22.262 -14.033 5.067 1.00 45.88 156 SER A C 1
ATOM 1229 O O . SER A 1 156 ? -23.335 -13.724 4.535 1.00 45.88 156 SER A O 1
ATOM 1231 N N . ASP A 1 157 ? -22.183 -14.768 6.170 1.00 41.62 157 ASP A N 1
ATOM 1232 C CA . ASP A 1 157 ? -23.335 -15.078 6.998 1.00 41.62 157 ASP A CA 1
ATOM 1233 C C . ASP A 1 157 ? -23.969 -13.763 7.464 1.00 41.62 157 ASP A C 1
ATOM 1235 O O . ASP A 1 157 ? -23.310 -12.842 7.959 1.00 41.62 157 ASP A O 1
ATOM 1239 N N . GLY A 1 158 ? -25.264 -13.655 7.194 1.00 46.47 158 GLY A N 1
ATOM 1240 C CA . GLY A 1 158 ? -26.048 -12.451 7.363 1.00 46.47 158 GLY A CA 1
ATOM 1241 C C . GLY A 1 158 ? -26.230 -12.126 8.835 1.00 46.47 158 GLY A C 1
ATOM 1242 O O . GLY A 1 158 ? -27.188 -12.561 9.465 1.00 46.47 158 GLY A O 1
ATOM 1243 N N . ALA A 1 159 ? -25.373 -11.267 9.367 1.00 38.56 159 ALA A N 1
ATOM 1244 C CA . ALA A 1 159 ? -25.677 -10.514 10.569 1.00 38.56 159 ALA A CA 1
ATOM 1245 C C . ALA A 1 159 ? -25.125 -9.102 10.402 1.00 38.56 159 ALA A C 1
ATOM 1247 O O . ALA A 1 159 ? -23.932 -8.865 10.575 1.00 38.56 159 ALA A O 1
ATOM 1248 N N . ALA A 1 160 ? -26.013 -8.160 10.076 1.00 52.78 160 ALA A N 1
ATOM 1249 C CA . ALA A 1 160 ? -25.752 -6.730 10.160 1.00 52.78 160 ALA A CA 1
ATOM 1250 C C . ALA A 1 160 ? -25.444 -6.368 11.624 1.00 52.78 160 ALA A C 1
ATOM 1252 O O . ALA A 1 160 ? -26.316 -5.937 12.379 1.00 52.78 160 ALA A O 1
ATOM 1253 N N . ARG A 1 161 ? -24.208 -6.618 12.062 1.00 52.44 161 ARG A N 1
ATOM 1254 C CA . ARG A 1 161 ? -23.699 -6.111 13.329 1.00 52.44 161 ARG A CA 1
ATOM 1255 C C . ARG A 1 161 ? -23.514 -4.619 13.132 1.00 52.44 161 ARG A C 1
ATOM 1257 O O . ARG A 1 161 ? -22.701 -4.207 12.314 1.00 52.44 161 ARG A O 1
ATOM 1264 N N . ALA A 1 162 ? -24.307 -3.827 13.846 1.00 61.00 162 ALA A N 1
ATOM 1265 C CA . ALA A 1 162 ? -24.109 -2.391 13.920 1.00 61.00 162 ALA A CA 1
ATOM 1266 C C . ALA A 1 162 ? -22.656 -2.138 14.344 1.00 61.00 162 ALA A C 1
ATOM 1268 O O . ALA A 1 162 ? -22.271 -2.463 15.469 1.00 61.00 162 ALA A O 1
ATOM 1269 N N . GLU A 1 163 ? -21.840 -1.647 13.412 1.00 61.75 163 GLU A N 1
ATOM 1270 C CA . GLU A 1 163 ? -20.462 -1.265 13.686 1.00 61.75 163 GLU A CA 1
ATOM 1271 C C . GLU A 1 163 ? -20.470 -0.275 14.850 1.00 61.75 163 GLU A C 1
ATOM 1273 O O . GLU A 1 163 ? -21.256 0.676 14.873 1.00 61.75 163 GLU A O 1
ATOM 1278 N N . SER A 1 164 ? -19.629 -0.526 15.857 1.00 74.50 164 SER A N 1
ATOM 1279 C CA . SER A 1 164 ? -19.510 0.380 16.997 1.00 74.50 164 SER A CA 1
ATOM 1280 C C . SER A 1 164 ? -19.220 1.793 16.470 1.00 74.50 164 SER A C 1
ATOM 1282 O O . SER A 1 164 ? -18.389 1.932 15.571 1.00 74.50 164 SER A O 1
ATOM 1284 N N . PRO A 1 165 ? -19.857 2.858 16.987 1.00 85.44 165 PRO A N 1
ATOM 1285 C CA . PRO A 1 165 ? -19.708 4.212 16.445 1.00 85.44 165 PRO A CA 1
ATOM 1286 C C . PRO A 1 165 ? -18.249 4.700 16.409 1.00 85.44 165 PRO A C 1
ATOM 1288 O O . PRO A 1 165 ? -17.900 5.524 15.568 1.00 85.44 165 PRO A O 1
ATOM 1291 N N . MET A 1 166 ? -17.370 4.151 17.259 1.00 83.94 166 MET A N 1
ATOM 1292 C CA . MET A 1 166 ? -15.922 4.378 17.173 1.00 83.94 166 MET A CA 1
ATOM 1293 C C . MET A 1 166 ? -15.281 3.753 15.925 1.00 83.94 166 MET A C 1
ATOM 1295 O O . MET A 1 166 ? -14.413 4.372 15.317 1.00 83.94 166 MET A O 1
ATOM 1299 N N . ILE A 1 167 ? -15.711 2.555 15.524 1.00 84.94 167 ILE A N 1
ATOM 1300 C CA . ILE A 1 167 ? -15.228 1.867 14.318 1.00 84.94 167 ILE A CA 1
ATOM 1301 C C . ILE A 1 167 ? -15.684 2.633 13.076 1.00 84.94 167 ILE A C 1
ATOM 1303 O O . ILE A 1 167 ? -14.850 2.964 12.238 1.00 84.94 167 ILE A O 1
ATOM 1307 N N . ALA A 1 168 ? -16.965 3.008 13.010 1.00 86.56 168 ALA A N 1
ATOM 1308 C CA . ALA A 1 168 ? -17.493 3.814 11.910 1.00 86.56 168 ALA A CA 1
ATOM 1309 C C . ALA A 1 168 ? -16.756 5.161 11.785 1.00 86.56 168 ALA A C 1
ATOM 1311 O O . ALA A 1 168 ? -16.391 5.582 10.689 1.00 86.56 168 ALA A O 1
ATOM 1312 N N . HIS A 1 169 ? -16.463 5.817 12.915 1.00 92.31 169 HIS A N 1
ATOM 1313 C CA . HIS A 1 169 ? -15.711 7.070 12.925 1.00 92.31 169 HIS A CA 1
ATOM 1314 C C . HIS A 1 169 ? -14.270 6.905 12.420 1.00 92.31 169 HIS A C 1
ATOM 1316 O O . HIS A 1 169 ? -13.793 7.734 11.647 1.00 92.31 169 HIS A O 1
ATOM 1322 N N . LEU A 1 170 ? -13.584 5.829 12.813 1.00 90.69 170 LEU A N 1
ATOM 1323 C CA . LEU A 1 170 ? -12.237 5.533 12.325 1.00 90.69 170 LEU A CA 1
ATOM 1324 C C . LEU A 1 170 ? -12.233 5.241 10.821 1.00 90.69 170 LEU A C 1
ATOM 1326 O O . LEU A 1 170 ? -11.426 5.826 10.101 1.00 90.69 170 LEU A O 1
ATOM 1330 N N . TYR A 1 171 ? -13.155 4.406 10.334 1.00 92.69 171 TYR A N 1
ATOM 1331 C CA . TYR A 1 171 ? -13.307 4.139 8.900 1.00 92.69 171 TYR A CA 1
ATOM 1332 C C . TYR A 1 171 ? -13.567 5.416 8.101 1.00 92.69 171 TYR A C 1
ATOM 1334 O O . TYR A 1 171 ? -12.966 5.607 7.041 1.00 92.69 171 TYR A O 1
ATOM 1342 N N . GLN A 1 172 ? -14.395 6.317 8.633 1.00 93.94 172 GLN A N 1
ATOM 1343 C CA . GLN A 1 172 ? -14.640 7.617 8.020 1.00 93.94 172 GLN A CA 1
ATOM 1344 C C . GLN A 1 172 ? -13.354 8.450 7.944 1.00 93.94 172 GLN A C 1
ATOM 1346 O O . GLN A 1 172 ? -12.999 8.919 6.867 1.00 93.94 172 GLN A O 1
ATOM 1351 N N . MET A 1 173 ? -12.599 8.567 9.045 1.00 92.94 173 MET A N 1
ATOM 1352 C CA . MET A 1 173 ? -11.344 9.332 9.056 1.00 92.94 173 MET A CA 1
ATOM 1353 C C . MET A 1 173 ? -10.298 8.786 8.074 1.00 92.94 173 MET A C 1
ATOM 1355 O O . MET A 1 173 ? -9.559 9.564 7.467 1.00 92.94 173 MET A O 1
ATOM 1359 N N . PHE A 1 174 ? -10.214 7.464 7.907 1.00 92.50 174 PHE A N 1
ATOM 1360 C CA . PHE A 1 174 ? -9.299 6.856 6.939 1.00 92.50 174 PHE A CA 1
ATOM 1361 C C . PHE A 1 174 ? -9.746 7.079 5.496 1.00 92.50 174 PHE A C 1
ATOM 1363 O O . PHE A 1 174 ? -8.914 7.435 4.660 1.00 92.50 174 PHE A O 1
ATOM 1370 N N . SER A 1 175 ? -11.039 6.918 5.220 1.00 91.69 175 SER A N 1
ATOM 1371 C CA . SER A 1 175 ? -11.608 7.129 3.885 1.00 91.69 175 SER A CA 1
ATOM 1372 C C . SER A 1 175 ? -11.428 8.581 3.442 1.00 91.69 175 SER A C 1
ATOM 1374 O O . SER A 1 175 ? -10.863 8.831 2.380 1.00 91.69 175 SER A O 1
ATOM 1376 N N . ASP A 1 176 ? -11.764 9.539 4.312 1.00 95.69 176 ASP A N 1
ATOM 1377 C CA . ASP A 1 176 ? -11.602 10.973 4.046 1.00 95.69 176 ASP A CA 1
ATOM 1378 C C . ASP A 1 176 ? -10.138 11.336 3.757 1.00 95.69 176 ASP A C 1
ATOM 1380 O O . ASP A 1 176 ? -9.837 12.139 2.869 1.00 95.69 176 ASP A O 1
ATOM 1384 N N . ARG A 1 177 ? -9.197 10.734 4.499 1.00 94.69 177 ARG A N 1
ATOM 1385 C CA . ARG A 1 177 ? -7.762 10.983 4.315 1.00 94.69 177 ARG A CA 1
ATOM 1386 C C . ARG A 1 177 ? -7.247 10.416 2.993 1.00 94.69 177 ARG A C 1
ATOM 1388 O O . ARG A 1 177 ? -6.418 11.063 2.351 1.00 94.69 177 ARG A O 1
ATOM 1395 N N . LEU A 1 178 ? -7.712 9.233 2.594 1.00 93.12 178 LEU A N 1
ATOM 1396 C CA . LEU A 1 178 ? -7.336 8.611 1.325 1.00 93.12 178 LEU A CA 1
ATOM 1397 C C . LEU A 1 178 ? -7.911 9.380 0.133 1.00 93.12 178 LEU A C 1
ATOM 1399 O O . LEU A 1 178 ? -7.161 9.686 -0.792 1.00 93.12 178 LEU A O 1
ATOM 1403 N N . ASP A 1 179 ? -9.175 9.795 0.197 1.00 92.88 179 ASP A N 1
ATOM 1404 C CA . ASP A 1 179 ? -9.802 10.622 -0.840 1.00 92.88 179 ASP A CA 1
ATOM 1405 C C . ASP A 1 179 ? -9.113 11.984 -0.978 1.00 92.88 179 ASP A C 1
ATOM 1407 O O . ASP A 1 179 ? -8.855 12.456 -2.089 1.00 92.88 179 ASP A O 1
ATOM 1411 N N . ALA A 1 180 ? -8.740 12.612 0.143 1.00 93.81 180 ALA A N 1
ATOM 1412 C CA . ALA A 1 180 ? -7.977 13.855 0.123 1.00 93.81 180 ALA A CA 1
ATOM 1413 C C . ALA A 1 180 ? -6.606 13.670 -0.549 1.00 93.81 180 ALA A C 1
ATOM 1415 O O . ALA A 1 180 ? -6.207 14.491 -1.377 1.00 93.81 180 ALA A O 1
ATOM 1416 N N . MET A 1 181 ? -5.893 12.584 -0.234 1.00 92.38 181 MET A N 1
ATOM 1417 C CA . MET A 1 181 ? -4.616 12.257 -0.874 1.00 92.38 181 MET A CA 1
ATOM 1418 C C . MET A 1 181 ? -4.780 12.006 -2.378 1.00 92.38 181 MET A C 1
ATOM 1420 O O . MET A 1 181 ? -4.035 12.585 -3.170 1.00 92.38 181 MET A O 1
ATOM 1424 N N . GLN A 1 182 ? -5.777 11.214 -2.773 1.00 84.88 182 GLN A N 1
ATOM 1425 C CA . GLN A 1 182 ? -6.110 10.924 -4.168 1.00 84.88 182 GLN A CA 1
ATOM 1426 C C . GLN A 1 182 ? -6.397 12.219 -4.949 1.00 84.88 182 GLN A C 1
ATOM 1428 O O . GLN A 1 182 ? -5.808 12.464 -6.001 1.00 84.88 182 GLN A O 1
ATOM 1433 N N . SER A 1 183 ? -7.225 13.101 -4.384 1.00 86.69 183 SER A N 1
ATOM 1434 C CA . SER A 1 183 ? -7.597 14.390 -4.979 1.00 86.69 183 SER A CA 1
ATOM 1435 C C . SER A 1 183 ? -6.401 15.330 -5.169 1.00 86.69 183 SER A C 1
ATOM 1437 O O . SER A 1 183 ? -6.292 16.017 -6.189 1.00 86.69 183 SER A O 1
ATOM 1439 N N . MET A 1 184 ? -5.455 15.354 -4.222 1.00 87.12 184 MET A N 1
ATOM 1440 C CA . MET A 1 184 ? -4.228 16.140 -4.384 1.00 87.12 184 MET A CA 1
ATOM 1441 C C . MET A 1 184 ? -3.338 15.595 -5.503 1.00 87.12 184 MET A C 1
ATOM 1443 O O . MET A 1 184 ? -2.787 16.392 -6.261 1.00 87.12 184 MET A O 1
ATOM 1447 N N . VAL A 1 185 ? -3.215 14.270 -5.626 1.00 82.06 185 VAL A N 1
ATOM 1448 C CA . VAL A 1 185 ? -2.424 13.621 -6.684 1.00 82.06 185 VAL A CA 1
ATOM 1449 C C . VAL A 1 185 ? -3.025 13.895 -8.064 1.00 82.06 185 VAL A C 1
ATOM 1451 O O . VAL A 1 185 ? -2.293 14.248 -8.985 1.00 82.06 185 VAL A O 1
ATOM 1454 N N . GLU A 1 186 ? -4.350 13.832 -8.200 1.00 79.94 186 GLU A N 1
ATOM 1455 C CA . GLU A 1 186 ? -5.051 14.134 -9.458 1.00 79.94 186 GLU A CA 1
ATOM 1456 C C . GLU A 1 186 ? -4.924 15.605 -9.889 1.00 79.94 186 GLU A C 1
ATOM 1458 O O . GLU A 1 186 ? -4.9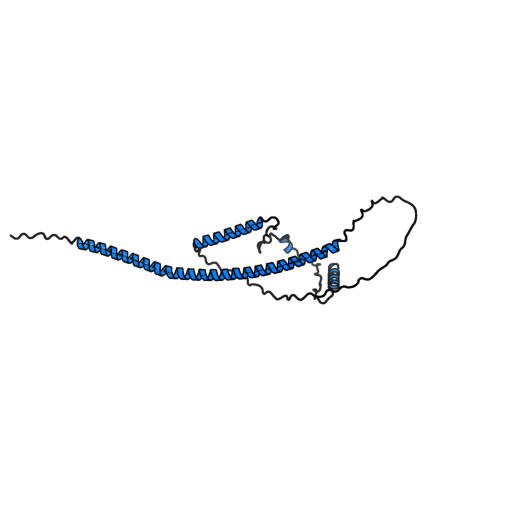95 15.918 -11.078 1.00 79.94 186 GLU A O 1
ATOM 1463 N N . ARG A 1 187 ? -4.709 16.524 -8.940 1.00 80.62 187 ARG A N 1
ATOM 1464 C CA . ARG A 1 187 ? -4.524 17.959 -9.209 1.00 80.62 187 ARG A CA 1
ATOM 1465 C C . ARG A 1 187 ? -3.084 18.359 -9.527 1.00 80.62 187 ARG A C 1
ATOM 1467 O O . ARG A 1 187 ? -2.851 19.539 -9.809 1.00 80.62 187 ARG A O 1
ATOM 1474 N N . LEU A 1 188 ? -2.121 17.437 -9.474 1.00 83.25 188 LEU A N 1
ATOM 1475 C CA . LEU A 1 188 ? -0.729 17.745 -9.790 1.00 83.25 188 LEU A CA 1
ATOM 1476 C C . LEU A 1 188 ? -0.573 18.033 -11.295 1.00 83.25 188 LEU A C 1
ATOM 1478 O O . LEU A 1 188 ? -0.839 17.163 -12.129 1.00 83.25 188 LEU A O 1
ATOM 1482 N N . PRO A 1 189 ? -0.120 19.240 -11.680 1.00 76.56 189 PRO A N 1
ATOM 1483 C CA . PRO A 1 189 ? 0.070 19.574 -13.084 1.00 76.56 189 PRO A CA 1
ATOM 1484 C C . PRO A 1 189 ? 1.158 18.680 -13.695 1.00 76.56 189 PRO A C 1
ATOM 1486 O O . PRO A 1 189 ? 2.295 18.669 -13.229 1.00 76.56 189 PRO A O 1
ATOM 1489 N N . GLY A 1 190 ? 0.808 17.939 -14.750 1.00 75.50 190 GLY A N 1
ATOM 1490 C CA . GLY A 1 190 ? 1.720 17.032 -15.458 1.00 75.50 190 GLY A CA 1
ATOM 1491 C C . GLY A 1 190 ? 1.652 15.562 -15.029 1.00 75.50 190 GLY A C 1
ATOM 1492 O O . GLY A 1 190 ? 2.311 14.737 -15.657 1.00 75.50 190 GLY A O 1
ATOM 1493 N N . VAL A 1 191 ? 0.842 15.213 -14.023 1.00 72.94 191 VAL A N 1
ATOM 1494 C CA . VAL A 1 191 ? 0.511 13.813 -13.719 1.00 72.94 191 VAL A CA 1
ATOM 1495 C C . VAL A 1 191 ? -0.555 13.340 -14.709 1.00 72.94 191 VAL A C 1
ATOM 1497 O O . VAL A 1 191 ? -1.585 13.990 -14.887 1.00 72.94 191 VAL A O 1
ATOM 1500 N N . ALA A 1 192 ? -0.286 12.235 -15.409 1.00 66.25 192 ALA A N 1
ATOM 1501 C CA . ALA A 1 192 ? -1.264 11.630 -16.308 1.00 66.25 192 ALA A CA 1
ATOM 1502 C C . ALA A 1 192 ? -2.479 11.140 -15.495 1.00 66.25 192 ALA A C 1
ATOM 1504 O O . ALA A 1 192 ? -2.278 10.598 -14.405 1.00 66.25 192 ALA A O 1
ATOM 1505 N N . PRO A 1 193 ? -3.720 11.298 -15.998 1.00 70.88 193 PRO A N 1
ATOM 1506 C CA . PRO A 1 193 ? -4.899 10.765 -15.325 1.00 70.88 193 PRO A CA 1
ATOM 1507 C C . PRO A 1 193 ? -4.705 9.281 -14.980 1.00 70.88 193 PRO A C 1
ATOM 1509 O O . PRO A 1 193 ? -4.196 8.541 -15.831 1.00 70.88 193 PRO A O 1
ATOM 1512 N N . PRO A 1 194 ? -5.099 8.828 -13.774 1.00 66.56 194 PRO A N 1
ATOM 1513 C CA . PRO A 1 194 ? -5.016 7.420 -13.413 1.00 66.56 194 PRO A CA 1
ATOM 1514 C C . PRO A 1 194 ? -5.702 6.551 -14.470 1.00 66.56 194 PRO A C 1
ATOM 1516 O O . PRO A 1 194 ? -6.855 6.801 -14.836 1.00 66.56 194 PRO A O 1
ATOM 1519 N N . ILE A 1 195 ? -4.986 5.539 -14.970 1.00 68.31 195 ILE A N 1
ATOM 1520 C CA . ILE A 1 195 ? -5.537 4.571 -15.921 1.00 68.31 195 ILE A CA 1
ATOM 1521 C C . ILE A 1 195 ? -6.684 3.863 -15.206 1.00 68.31 195 ILE A C 1
ATOM 1523 O O . ILE A 1 195 ? -6.469 3.141 -14.230 1.00 68.31 195 ILE A O 1
ATOM 1527 N N . ARG A 1 196 ? -7.914 4.096 -15.669 1.00 65.06 196 ARG A N 1
ATOM 1528 C CA . ARG A 1 196 ? -9.068 3.358 -15.166 1.00 65.06 196 ARG A CA 1
ATOM 1529 C C . ARG A 1 196 ? -8.891 1.916 -15.608 1.00 65.06 196 ARG A C 1
ATOM 1531 O O . ARG A 1 196 ? -8.837 1.643 -16.801 1.00 65.06 196 ARG A O 1
ATOM 1538 N N . LYS A 1 197 ? -8.716 1.012 -14.644 1.00 60.38 197 LYS A N 1
ATOM 1539 C CA . LYS A 1 197 ? -8.794 -0.418 -14.923 1.00 60.38 197 LYS A CA 1
ATOM 1540 C C . LYS A 1 197 ? -10.228 -0.695 -15.371 1.00 60.38 197 LYS A C 1
ATOM 1542 O O . LYS A 1 197 ? -11.159 -0.347 -14.640 1.00 60.38 197 LYS A O 1
ATOM 1547 N N . SER A 1 198 ? -10.400 -1.290 -16.548 1.00 60.19 198 SER A N 1
ATOM 1548 C CA . SER A 1 198 ? -11.642 -1.985 -16.882 1.00 60.19 198 SER A CA 1
ATOM 1549 C C . SER A 1 198 ? -11.953 -2.975 -15.763 1.00 60.19 198 SER A C 1
ATOM 1551 O O . SER A 1 198 ? -11.037 -3.558 -15.172 1.00 60.19 198 SER A O 1
ATOM 1553 N N . ASN A 1 199 ? -13.236 -3.201 -15.469 1.00 60.44 199 ASN A N 1
ATOM 1554 C CA . ASN A 1 199 ? -13.587 -4.374 -14.668 1.00 60.44 199 ASN A CA 1
ATOM 1555 C C . ASN A 1 199 ? -13.007 -5.627 -15.355 1.00 60.44 199 ASN A C 1
ATOM 1557 O O . ASN A 1 199 ? -13.044 -5.686 -16.586 1.00 60.44 199 ASN A O 1
ATOM 1561 N N . PRO A 1 200 ? -12.533 -6.634 -14.599 1.00 59.59 200 PRO A N 1
ATOM 1562 C CA . PRO A 1 200 ? -12.027 -7.889 -15.166 1.00 59.59 200 PRO A CA 1
ATOM 1563 C C . PRO A 1 200 ? -13.028 -8.560 -16.119 1.00 59.59 200 PRO A C 1
ATOM 1565 O O . PRO A 1 200 ? -12.633 -9.138 -17.124 1.00 59.59 200 PRO A O 1
ATOM 1568 N N . ASP A 1 201 ? -14.324 -8.385 -15.843 1.00 56.59 201 ASP A N 1
ATOM 1569 C CA . ASP A 1 201 ? -15.435 -8.907 -16.646 1.00 56.59 201 ASP A CA 1
ATOM 1570 C C . ASP A 1 201 ? -15.977 -7.900 -17.684 1.00 56.59 201 ASP A C 1
ATOM 1572 O O . ASP A 1 201 ? -16.933 -8.186 -18.404 1.00 56.59 201 ASP A O 1
ATOM 1576 N N . SER A 1 202 ? -15.420 -6.686 -17.753 1.00 55.75 202 SER A N 1
ATOM 1577 C CA . SER A 1 202 ? -15.874 -5.639 -18.670 1.00 55.75 202 SER A CA 1
ATOM 1578 C C . SER A 1 202 ? -15.012 -5.601 -19.923 1.00 55.75 202 SER A C 1
ATOM 1580 O O . SER A 1 202 ? -13.991 -4.918 -19.991 1.00 55.75 202 SER A O 1
ATOM 1582 N N . TYR A 1 203 ? -15.529 -6.251 -20.961 1.00 53.84 203 TYR A N 1
ATOM 1583 C CA . TYR A 1 203 ? -15.073 -6.163 -22.350 1.00 53.84 203 TYR A CA 1
ATOM 1584 C C . TYR A 1 203 ? -15.241 -4.752 -22.967 1.00 53.84 203 TYR A C 1
ATOM 1586 O O . TYR A 1 203 ? -14.840 -4.509 -24.097 1.00 53.84 203 TYR A O 1
ATOM 1594 N N . ALA A 1 204 ? -15.813 -3.779 -22.249 1.00 54.69 204 ALA A N 1
ATOM 1595 C CA . ALA A 1 204 ? -16.115 -2.456 -22.806 1.00 54.69 204 ALA A CA 1
ATOM 1596 C C . ALA A 1 204 ? -14.880 -1.625 -23.224 1.00 54.69 204 ALA A C 1
ATOM 1598 O O . ALA A 1 204 ? -15.036 -0.685 -23.999 1.00 54.69 204 ALA A O 1
ATOM 1599 N N . ASP A 1 205 ? -13.676 -1.974 -22.749 1.00 56.94 205 ASP A N 1
ATOM 1600 C CA . ASP A 1 205 ? -12.443 -1.218 -23.026 1.00 56.94 205 ASP A CA 1
ATOM 1601 C C . ASP A 1 205 ? -11.540 -1.864 -24.094 1.00 56.94 205 ASP A C 1
ATOM 1603 O O . ASP A 1 205 ? -10.492 -1.308 -24.434 1.00 56.94 205 ASP A O 1
ATOM 1607 N N . THR A 1 206 ? -11.919 -3.018 -24.660 1.00 64.88 206 THR A N 1
ATOM 1608 C CA . THR A 1 206 ? -11.206 -3.549 -25.831 1.00 64.88 206 THR A CA 1
ATOM 1609 C C . THR A 1 206 ? -11.696 -2.852 -27.103 1.00 64.88 206 THR A C 1
ATOM 1611 O O . THR A 1 206 ? -12.899 -2.731 -27.323 1.00 64.88 206 THR A O 1
ATOM 1614 N N . PRO A 1 207 ? -10.783 -2.410 -27.989 1.00 70.62 207 PRO A N 1
ATOM 1615 C CA . PRO A 1 207 ? -11.156 -1.822 -29.274 1.00 70.62 207 PRO A CA 1
ATOM 1616 C C . PRO A 1 207 ? -11.762 -2.847 -30.250 1.00 70.62 207 PRO A C 1
ATOM 1618 O O . PRO A 1 207 ? -12.184 -2.473 -31.344 1.00 70.62 207 PRO A O 1
ATOM 1621 N N . PHE A 1 208 ? -11.774 -4.133 -29.890 1.00 69.31 208 PHE A N 1
ATOM 1622 C CA . PHE A 1 208 ? -12.399 -5.207 -30.655 1.00 69.31 208 PHE A CA 1
ATOM 1623 C C . PHE A 1 208 ? -13.812 -5.476 -30.132 1.00 69.31 208 PHE A C 1
ATOM 1625 O O . PHE A 1 208 ? -14.023 -5.466 -28.927 1.00 69.31 208 PHE A O 1
ATOM 1632 N N . THR A 1 209 ? -14.764 -5.707 -31.036 1.00 76.25 209 THR A N 1
ATOM 1633 C CA . THR A 1 209 ? -16.142 -6.118 -30.724 1.00 76.25 209 THR A CA 1
ATOM 1634 C C . THR A 1 209 ? -16.235 -7.642 -30.632 1.00 76.25 209 THR A C 1
ATOM 1636 O O . THR A 1 209 ? -15.487 -8.327 -31.325 1.00 76.25 209 THR A O 1
ATOM 1639 N N . ASP A 1 210 ? -17.194 -8.188 -29.870 1.00 71.62 210 ASP A N 1
ATOM 1640 C CA . ASP A 1 210 ? -17.396 -9.647 -29.723 1.00 71.62 210 ASP A CA 1
ATOM 1641 C C . ASP A 1 210 ? -17.593 -10.381 -31.061 1.00 71.62 210 ASP A C 1
ATOM 1643 O O . ASP A 1 210 ? -17.325 -11.578 -31.173 1.00 71.62 210 ASP A O 1
ATOM 1647 N N . GLU A 1 211 ? -17.990 -9.659 -32.110 1.00 78.38 211 GLU A N 1
ATOM 1648 C CA . GLU A 1 211 ? -18.082 -10.154 -33.485 1.00 78.38 211 GLU A CA 1
ATOM 1649 C C . GLU A 1 211 ? -16.754 -10.738 -34.004 1.00 78.38 211 GLU A C 1
ATOM 1651 O O . GLU A 1 211 ? -16.780 -11.653 -34.827 1.00 78.38 211 GLU A O 1
ATOM 1656 N N . ILE A 1 212 ? -15.596 -10.290 -33.490 1.00 78.00 212 ILE A N 1
ATOM 1657 C CA . ILE A 1 212 ? -14.279 -10.861 -33.824 1.00 78.00 212 ILE A CA 1
ATOM 1658 C C . ILE A 1 212 ? -14.181 -12.348 -33.465 1.00 78.00 212 ILE A C 1
ATOM 1660 O O . ILE A 1 212 ? -13.514 -13.106 -34.165 1.00 78.00 212 ILE A O 1
ATOM 1664 N N . THR A 1 213 ? -14.874 -12.784 -32.408 1.00 75.06 213 THR A N 1
ATOM 1665 C CA . THR A 1 213 ? -14.853 -14.182 -31.948 1.00 75.06 213 THR A CA 1
ATOM 1666 C C . THR A 1 213 ? -15.619 -15.118 -32.884 1.00 75.06 213 THR A C 1
ATOM 1668 O O . THR A 1 213 ? -15.385 -16.325 -32.878 1.00 75.06 213 THR A O 1
ATOM 1671 N N . LEU A 1 214 ? -16.502 -14.565 -33.725 1.00 81.50 214 LEU A N 1
ATOM 1672 C CA . LEU A 1 214 ? -17.297 -15.307 -34.704 1.00 81.50 214 LEU A CA 1
ATOM 1673 C C . LEU A 1 214 ? -16.565 -15.499 -36.041 1.00 81.50 214 LEU A C 1
ATOM 1675 O O . LEU A 1 214 ? -17.044 -16.238 -36.904 1.00 81.50 214 LEU A O 1
ATOM 1679 N N . ILE A 1 215 ? -15.419 -14.840 -36.239 1.00 80.44 215 ILE A N 1
ATOM 1680 C CA . ILE A 1 215 ? -14.631 -14.958 -37.467 1.00 80.44 215 ILE A CA 1
ATOM 1681 C C . ILE A 1 215 ? -13.845 -16.278 -37.430 1.00 80.44 215 ILE A C 1
ATOM 1683 O O . ILE A 1 215 ? -12.893 -16.431 -36.667 1.00 80.44 215 ILE A O 1
ATOM 1687 N N . GLU A 1 216 ? -14.225 -17.239 -38.281 1.00 83.56 216 GLU A N 1
ATOM 1688 C CA . GLU A 1 216 ? -13.469 -18.487 -38.477 1.00 83.56 216 GLU A CA 1
ATOM 1689 C C . GLU A 1 216 ? -12.055 -18.162 -38.988 1.00 83.56 216 GLU A C 1
ATOM 1691 O O . GLU A 1 216 ? -11.885 -17.402 -39.949 1.00 83.56 216 GLU A O 1
ATOM 1696 N N . MET A 1 217 ? -11.033 -18.762 -38.365 1.00 83.56 217 MET A N 1
ATOM 1697 C CA . MET A 1 217 ? -9.644 -18.614 -38.804 1.00 83.56 217 MET A CA 1
ATOM 1698 C C . MET A 1 217 ? -9.520 -18.970 -40.295 1.00 83.56 217 MET A C 1
ATOM 1700 O O . MET A 1 217 ? -9.994 -20.034 -40.712 1.00 83.56 217 MET A O 1
ATOM 1704 N N . PRO A 1 218 ? -8.875 -18.131 -41.129 1.00 83.44 218 PRO A N 1
ATOM 1705 C CA . PRO A 1 218 ? -8.832 -18.383 -42.561 1.00 83.44 218 PRO A CA 1
ATOM 1706 C C . PRO A 1 218 ? -8.169 -19.731 -42.848 1.00 83.44 218 PRO A C 1
ATOM 1708 O O . PRO A 1 218 ? -7.037 -19.971 -42.444 1.00 83.44 218 PRO A O 1
ATOM 1711 N N . ARG A 1 219 ? -8.818 -20.595 -43.634 1.00 80.75 219 ARG A N 1
ATOM 1712 C CA . ARG A 1 219 ? -8.289 -21.937 -43.970 1.00 80.75 219 ARG A CA 1
ATOM 1713 C C . ARG A 1 219 ? -6.939 -21.927 -44.697 1.00 80.75 219 ARG A C 1
ATOM 1715 O O . ARG A 1 219 ? -6.289 -22.958 -44.809 1.00 80.75 219 ARG A O 1
ATOM 1722 N N . LYS A 1 220 ? -6.551 -20.771 -45.240 1.00 82.88 220 LYS A N 1
ATOM 1723 C CA . LYS A 1 220 ? -5.272 -20.533 -45.927 1.00 82.88 220 LYS A CA 1
ATOM 1724 C C . LYS A 1 220 ? -4.237 -19.841 -45.039 1.00 82.88 220 LYS A C 1
ATOM 1726 O O . LYS A 1 220 ? -3.124 -19.612 -45.492 1.00 82.88 220 LYS A O 1
ATOM 1731 N N . PHE A 1 221 ? -4.608 -19.461 -43.819 1.00 77.94 221 PHE A N 1
ATOM 1732 C CA . PHE A 1 221 ? -3.685 -18.872 -42.869 1.00 77.94 221 PHE A CA 1
ATOM 1733 C C . PHE A 1 221 ? -2.873 -19.991 -42.223 1.00 77.94 221 PHE A C 1
ATOM 1735 O O . PHE A 1 221 ? -3.403 -20.828 -41.495 1.00 77.94 221 PHE A O 1
ATOM 1742 N N . SER A 1 222 ? -1.580 -20.014 -42.515 1.00 77.31 222 SER A N 1
ATOM 1743 C CA . SER A 1 222 ? -0.616 -20.873 -41.840 1.00 77.31 222 SER A CA 1
ATOM 1744 C C . SER A 1 222 ? 0.219 -20.028 -40.895 1.00 77.31 222 SER A C 1
ATOM 1746 O O . SER A 1 222 ? 0.769 -19.007 -41.309 1.00 77.31 222 SER A O 1
ATOM 1748 N N . PHE A 1 223 ? 0.370 -20.475 -39.652 1.00 75.12 223 PHE A N 1
ATOM 1749 C CA . PHE A 1 223 ? 1.338 -19.866 -38.751 1.00 75.12 223 PHE A CA 1
ATOM 1750 C C . PHE A 1 223 ? 2.756 -20.122 -39.278 1.00 75.12 223 PHE A C 1
ATOM 1752 O O . PHE A 1 223 ? 3.105 -21.279 -39.541 1.00 75.12 223 PHE A O 1
ATOM 1759 N N . PRO A 1 224 ? 3.587 -19.079 -39.426 1.00 77.44 224 PRO A N 1
ATOM 1760 C CA . PRO A 1 224 ? 4.996 -19.256 -39.730 1.00 77.44 224 PRO A CA 1
ATOM 1761 C C . PRO A 1 224 ? 5.639 -20.108 -38.635 1.00 77.44 224 PRO A C 1
ATOM 1763 O O . PRO A 1 224 ? 5.632 -19.737 -37.461 1.00 77.44 224 PRO A O 1
ATOM 1766 N N . SER A 1 225 ? 6.205 -21.260 -38.995 1.00 80.56 225 SER A N 1
ATOM 1767 C CA . SER A 1 225 ? 6.978 -22.060 -38.046 1.00 80.56 225 SER A CA 1
ATOM 1768 C C . SER A 1 225 ? 8.352 -21.417 -37.893 1.00 80.56 225 SER A C 1
ATOM 1770 O O . SER A 1 225 ? 9.274 -21.704 -38.646 1.00 80.56 225 SER A O 1
ATOM 1772 N N . ILE A 1 226 ? 8.503 -20.477 -36.965 1.00 84.19 226 ILE A N 1
ATOM 1773 C CA . ILE A 1 226 ? 9.790 -19.830 -36.689 1.00 84.19 226 ILE A CA 1
ATOM 1774 C C . ILE A 1 226 ? 10.333 -20.424 -35.396 1.00 84.19 226 ILE A C 1
ATOM 1776 O O . ILE A 1 226 ? 9.610 -20.546 -34.411 1.00 84.19 226 ILE A O 1
ATOM 1780 N N . LYS A 1 227 ? 11.598 -20.852 -35.408 1.00 84.56 227 LYS A N 1
ATOM 1781 C CA . LYS A 1 227 ? 12.238 -21.345 -34.187 1.00 84.56 227 LYS A CA 1
ATOM 1782 C C . LYS A 1 227 ? 12.414 -20.181 -33.213 1.00 84.56 227 LYS A C 1
ATOM 1784 O O . LYS A 1 227 ? 12.840 -19.100 -33.625 1.00 84.56 227 LYS A O 1
ATOM 1789 N N . ALA A 1 228 ? 12.099 -20.409 -31.940 1.00 88.94 228 ALA A N 1
ATOM 1790 C CA . ALA A 1 228 ? 12.409 -19.455 -30.882 1.00 88.94 228 ALA A CA 1
ATOM 1791 C C . ALA A 1 228 ? 13.919 -19.171 -30.856 1.00 88.94 228 ALA A C 1
ATOM 1793 O O . ALA A 1 228 ? 14.721 -20.037 -31.209 1.00 88.94 228 ALA A O 1
ATOM 1794 N N . TYR A 1 229 ? 14.290 -17.947 -30.485 1.00 92.31 229 TYR A N 1
ATOM 1795 C CA . TYR A 1 229 ? 15.691 -17.584 -30.326 1.00 92.31 229 TYR A CA 1
ATOM 1796 C C . TYR A 1 229 ? 16.246 -18.287 -29.085 1.00 92.31 229 TYR A C 1
ATOM 1798 O O . TYR A 1 229 ? 15.760 -18.057 -27.981 1.00 92.31 229 TYR A O 1
ATOM 1806 N N . ASP A 1 230 ? 17.230 -19.162 -29.275 1.00 90.06 230 ASP A N 1
ATOM 1807 C CA . ASP A 1 230 ? 17.821 -19.976 -28.205 1.00 90.06 230 ASP A CA 1
ATOM 1808 C C . ASP A 1 230 ? 19.039 -19.318 -27.539 1.00 90.06 230 ASP A C 1
ATOM 1810 O O . ASP A 1 230 ? 19.664 -19.911 -26.665 1.00 90.06 230 ASP A O 1
ATOM 1814 N N . GLY A 1 231 ? 19.400 -18.100 -27.957 1.00 90.88 231 GLY A N 1
ATOM 1815 C CA . GLY A 1 231 ? 20.562 -17.375 -27.442 1.00 90.88 231 GLY A CA 1
ATOM 1816 C C . GLY A 1 231 ? 21.915 -17.889 -27.941 1.00 90.88 231 GLY A C 1
ATOM 1817 O O . GLY A 1 231 ? 22.935 -17.284 -27.620 1.00 90.88 231 GLY A O 1
ATOM 1818 N N . THR A 1 232 ? 21.947 -18.974 -28.722 1.00 90.56 232 THR A N 1
ATOM 1819 C CA . THR A 1 232 ? 23.187 -19.593 -29.223 1.00 90.56 232 THR A CA 1
ATOM 1820 C C . THR A 1 232 ? 23.472 -19.260 -30.685 1.00 90.56 232 THR A C 1
ATOM 1822 O O . THR A 1 232 ? 24.630 -19.243 -31.105 1.00 90.56 232 THR A O 1
ATOM 1825 N N . THR A 1 233 ? 22.419 -18.989 -31.457 1.00 86.44 233 THR A N 1
ATOM 1826 C CA . THR A 1 233 ? 22.515 -18.559 -32.857 1.00 86.44 233 THR A CA 1
ATOM 1827 C C . THR A 1 233 ? 22.784 -17.055 -32.928 1.00 86.44 233 THR A C 1
ATOM 1829 O O . THR A 1 233 ? 22.387 -16.312 -32.039 1.00 86.44 233 THR A O 1
ATOM 1832 N N . ASP A 1 234 ? 23.451 -16.589 -33.982 1.00 93.00 234 ASP A N 1
ATOM 1833 C CA . ASP A 1 234 ? 23.664 -15.158 -34.210 1.00 93.00 234 ASP A CA 1
ATOM 1834 C C . ASP A 1 234 ? 22.317 -14.389 -34.267 1.00 93.00 234 ASP A C 1
ATOM 1836 O O . ASP A 1 234 ? 21.417 -14.806 -35.008 1.00 93.00 234 ASP A O 1
ATOM 1840 N N . PRO A 1 235 ? 22.142 -13.288 -33.503 1.00 93.25 235 PRO A N 1
ATOM 1841 C CA . PRO A 1 235 ? 20.892 -12.530 -33.486 1.00 93.25 235 PRO A CA 1
ATOM 1842 C C . PRO A 1 235 ? 20.508 -11.971 -34.858 1.00 93.25 235 PRO A C 1
ATOM 1844 O O . PRO A 1 235 ? 19.326 -11.964 -35.208 1.00 93.25 235 PRO A O 1
ATOM 1847 N N . ASP A 1 236 ? 21.490 -11.511 -35.640 1.00 93.50 236 ASP A N 1
ATOM 1848 C CA . ASP A 1 236 ? 21.235 -10.929 -36.958 1.00 93.50 236 ASP A CA 1
ATOM 1849 C C . ASP A 1 236 ? 20.760 -12.004 -37.947 1.00 93.50 236 ASP A C 1
ATOM 1851 O O . ASP A 1 236 ? 19.798 -11.776 -38.690 1.00 93.50 236 ASP A O 1
ATOM 1855 N N . ASP A 1 237 ? 21.351 -13.202 -37.905 1.00 91.88 237 ASP A N 1
ATOM 1856 C CA . ASP A 1 237 ? 20.883 -14.353 -38.683 1.00 91.88 237 ASP A CA 1
ATOM 1857 C C . ASP A 1 237 ? 19.480 -14.825 -38.254 1.00 91.88 237 ASP A C 1
ATOM 1859 O O . ASP A 1 237 ? 18.622 -15.072 -39.105 1.00 91.88 237 ASP A O 1
ATOM 1863 N N . HIS A 1 238 ? 19.179 -14.875 -36.949 1.00 92.06 238 HIS A N 1
ATOM 1864 C CA . HIS A 1 238 ? 17.836 -15.229 -36.459 1.00 92.06 238 HIS A CA 1
ATOM 1865 C C . HIS A 1 238 ? 16.768 -14.242 -36.951 1.00 92.06 238 HIS A C 1
ATOM 1867 O O . HIS A 1 238 ? 15.718 -14.649 -37.463 1.00 92.06 238 HIS A O 1
ATOM 1873 N N . VAL A 1 239 ? 17.066 -12.941 -36.891 1.00 90.25 239 VAL A N 1
ATOM 1874 C CA . VAL A 1 239 ? 16.190 -11.883 -37.412 1.00 90.25 239 VAL A CA 1
ATOM 1875 C C . VAL A 1 239 ? 16.040 -11.987 -38.932 1.00 90.25 239 VAL A C 1
ATOM 1877 O O . VAL A 1 239 ? 14.934 -11.799 -39.453 1.00 90.25 239 VAL A O 1
ATOM 1880 N N . ALA A 1 240 ? 17.109 -12.306 -39.665 1.00 89.81 240 ALA A N 1
ATOM 1881 C CA . ALA A 1 240 ? 17.049 -12.514 -41.109 1.00 89.81 240 ALA A CA 1
ATOM 1882 C C . ALA A 1 240 ? 16.152 -13.712 -41.473 1.00 89.81 240 ALA A C 1
ATOM 1884 O O . ALA A 1 240 ? 15.279 -13.583 -42.337 1.00 89.81 240 ALA A O 1
ATOM 1885 N N . GLN A 1 241 ? 16.286 -14.836 -40.761 1.00 86.94 241 GLN A N 1
ATOM 1886 C CA . GLN A 1 241 ? 15.439 -16.019 -40.935 1.00 86.94 241 GLN A CA 1
ATOM 1887 C C . GLN A 1 241 ? 13.968 -15.733 -40.610 1.00 86.94 241 GLN A C 1
ATOM 1889 O O . GLN A 1 241 ? 13.079 -16.167 -41.349 1.00 86.94 241 GLN A O 1
ATOM 1894 N N . TYR A 1 242 ? 13.696 -14.981 -39.537 1.00 87.50 242 TYR A N 1
ATOM 1895 C CA . TYR A 1 242 ? 12.346 -14.531 -39.193 1.00 87.50 242 TYR A CA 1
ATOM 1896 C C . TYR A 1 242 ? 11.736 -13.717 -40.342 1.00 87.50 242 TYR A C 1
ATOM 1898 O O . TYR A 1 242 ? 10.650 -14.035 -40.827 1.00 87.50 242 TYR A O 1
ATOM 1906 N N . ARG A 1 243 ? 12.462 -12.708 -40.841 1.00 86.69 243 ARG A N 1
ATOM 1907 C CA . ARG A 1 243 ? 11.990 -11.842 -41.935 1.00 86.69 243 ARG A CA 1
ATOM 1908 C C . ARG A 1 243 ? 11.729 -12.621 -43.218 1.00 86.69 243 ARG A C 1
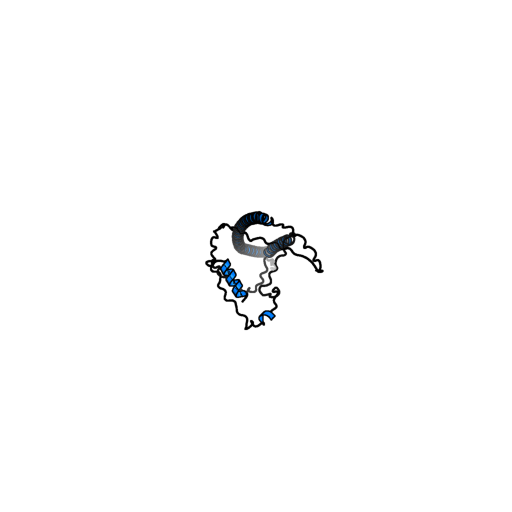ATOM 1910 O O . ARG A 1 243 ? 10.720 -12.378 -43.871 1.00 86.69 243 ARG A O 1
ATOM 1917 N N . GLN A 1 244 ? 12.595 -13.573 -43.558 1.00 85.56 244 GLN A N 1
ATOM 1918 C CA . GLN A 1 244 ? 12.418 -14.409 -44.743 1.00 85.56 244 GLN A CA 1
ATOM 1919 C C . GLN A 1 244 ? 11.138 -15.255 -44.672 1.00 85.56 244 GLN A C 1
ATOM 1921 O O . GLN A 1 244 ? 10.463 -15.404 -45.683 1.00 85.56 244 GLN A O 1
ATOM 1926 N N . ARG A 1 245 ? 10.783 -15.787 -43.494 1.00 84.00 245 ARG A N 1
ATOM 1927 C CA . ARG A 1 245 ? 9.576 -16.617 -43.310 1.00 84.00 245 ARG A CA 1
ATOM 1928 C C . ARG A 1 245 ? 8.284 -15.809 -43.199 1.00 84.00 245 ARG A C 1
ATOM 1930 O O . ARG A 1 245 ? 7.225 -16.348 -43.489 1.00 84.00 245 ARG A O 1
ATOM 1937 N N . MET A 1 246 ? 8.366 -14.545 -42.786 1.00 81.25 246 MET A N 1
ATOM 1938 C CA . MET A 1 246 ? 7.212 -13.637 -42.712 1.00 81.25 246 MET A CA 1
ATOM 1939 C C . MET A 1 246 ? 6.845 -13.004 -44.063 1.00 81.25 246 MET A C 1
ATOM 1941 O O . MET A 1 246 ? 5.713 -12.561 -44.231 1.00 81.25 246 MET A O 1
ATOM 1945 N N . LEU A 1 247 ? 7.798 -12.910 -44.998 1.00 71.06 247 LEU A N 1
ATOM 1946 C CA . LEU A 1 247 ? 7.619 -12.278 -46.315 1.00 71.06 247 LEU A CA 1
ATOM 1947 C C . LEU A 1 247 ? 7.395 -13.280 -47.464 1.00 71.06 247 LEU A C 1
ATOM 1949 O O . LEU A 1 247 ? 7.312 -12.852 -48.617 1.00 71.06 247 LEU A O 1
ATOM 1953 N N . ALA A 1 248 ? 7.348 -14.580 -47.164 1.00 59.56 248 ALA A N 1
ATOM 1954 C CA . ALA A 1 248 ? 7.180 -15.666 -48.132 1.00 59.56 248 ALA A CA 1
ATOM 1955 C C . ALA A 1 248 ? 5.719 -16.112 -48.279 1.00 59.56 248 ALA A C 1
ATOM 1957 O O . ALA A 1 248 ? 4.969 -16.035 -47.280 1.00 59.56 248 ALA A O 1
#